Protein AF-A0A1M7RY24-F1 (afdb_monomer_lite)

Structure (mmCIF, N/CA/C/O backbone):
data_AF-A0A1M7RY24-F1
#
_entry.id   AF-A0A1M7RY24-F1
#
loop_
_atom_site.group_PDB
_atom_site.id
_atom_site.type_symbol
_atom_site.label_atom_id
_atom_site.label_alt_id
_atom_site.label_comp_id
_atom_site.label_asym_id
_atom_site.label_entity_id
_atom_site.label_seq_id
_atom_site.pdbx_PDB_ins_code
_atom_site.Cartn_x
_atom_site.Cartn_y
_atom_site.Cartn_z
_atom_site.occupancy
_atom_site.B_iso_or_equiv
_atom_site.auth_seq_id
_atom_site.auth_comp_id
_atom_site.auth_asym_id
_atom_site.auth_atom_id
_atom_site.pdbx_PDB_model_num
ATOM 1 N N . MET A 1 1 ? -4.082 20.732 -14.686 1.00 42.56 1 MET A N 1
ATOM 2 C CA . MET A 1 1 ? -5.134 20.048 -13.899 1.00 42.56 1 ME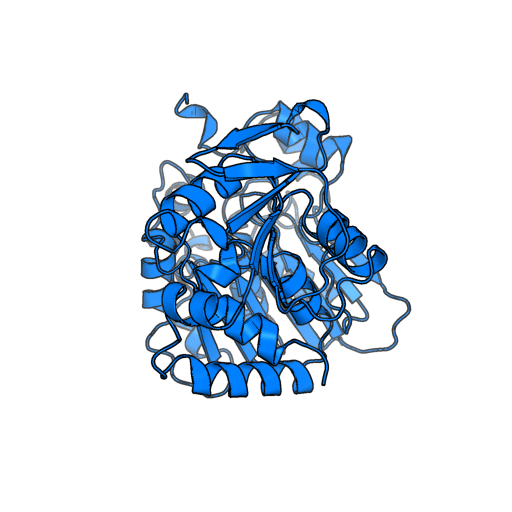T A CA 1
ATOM 3 C C . MET A 1 1 ? -5.802 21.102 -13.034 1.00 42.56 1 MET A C 1
ATOM 5 O O . MET A 1 1 ? -5.071 21.891 -12.452 1.00 42.56 1 MET A O 1
ATOM 9 N N . SER A 1 2 ? -7.135 21.185 -13.005 1.00 36.31 2 SER A N 1
ATOM 10 C CA . SER A 1 2 ? -7.835 22.114 -12.106 1.00 36.31 2 SER A CA 1
ATOM 11 C C . SER A 1 2 ? -7.570 21.733 -10.645 1.00 36.31 2 SER A C 1
ATOM 13 O O . SER A 1 2 ? -7.510 20.542 -10.320 1.00 36.31 2 SER A O 1
ATOM 15 N N . ASP A 1 3 ? -7.433 22.727 -9.763 1.00 52.56 3 ASP A N 1
ATOM 16 C CA . ASP A 1 3 ? -7.149 22.527 -8.330 1.00 52.56 3 ASP A CA 1
ATOM 17 C C . ASP A 1 3 ? -8.180 21.630 -7.618 1.00 52.56 3 ASP A C 1
ATOM 19 O O . ASP A 1 3 ? -7.847 20.948 -6.651 1.00 52.56 3 ASP A O 1
ATOM 23 N N . SER A 1 4 ? -9.404 21.532 -8.149 1.00 53.00 4 SER A N 1
ATOM 24 C CA . SER A 1 4 ? -10.470 20.665 -7.631 1.00 53.00 4 SER A CA 1
ATOM 25 C C . SER A 1 4 ? -10.152 19.164 -7.663 1.00 53.00 4 SER A C 1
ATOM 27 O O . SER A 1 4 ? -10.717 18.414 -6.878 1.00 53.00 4 SER A O 1
ATOM 29 N N . SER A 1 5 ? -9.236 18.709 -8.525 1.00 60.00 5 SER A N 1
ATOM 30 C CA . SER A 1 5 ? -8.881 17.282 -8.651 1.00 60.00 5 SER A CA 1
ATOM 31 C C . SER A 1 5 ? -7.988 16.745 -7.523 1.00 60.00 5 SER A C 1
ATOM 33 O O . SER A 1 5 ? -7.783 15.533 -7.438 1.00 60.00 5 SER A O 1
ATOM 35 N N . LYS A 1 6 ? -7.455 17.632 -6.668 1.00 69.06 6 LYS A N 1
ATOM 36 C CA . LYS A 1 6 ? -6.569 17.278 -5.548 1.00 69.06 6 LYS A CA 1
ATOM 37 C C . LYS A 1 6 ? -7.305 17.054 -4.228 1.00 69.06 6 LYS A C 1
ATOM 39 O O . LYS A 1 6 ? -6.794 16.329 -3.382 1.00 69.06 6 LYS A O 1
ATOM 44 N N . ILE A 1 7 ? -8.482 17.652 -4.048 1.00 83.12 7 ILE A N 1
ATOM 45 C CA . ILE A 1 7 ? -9.239 17.595 -2.788 1.00 83.12 7 ILE A CA 1
ATOM 46 C C . ILE A 1 7 ? -10.170 16.387 -2.823 1.00 83.12 7 ILE A C 1
ATOM 48 O O . ILE A 1 7 ? -10.766 16.096 -3.858 1.00 83.12 7 ILE A O 1
ATOM 52 N N . SER A 1 8 ? -10.235 15.628 -1.733 1.00 87.88 8 SER A N 1
ATOM 53 C CA . SER A 1 8 ? -11.099 14.448 -1.642 1.00 87.88 8 SER A CA 1
ATOM 54 C C . SER A 1 8 ? -12.586 14.818 -1.674 1.00 87.88 8 SER A C 1
ATOM 56 O O . SER A 1 8 ? -12.974 15.956 -1.413 1.00 87.88 8 SER A O 1
ATOM 58 N N . ILE A 1 9 ? -13.433 13.833 -1.971 1.00 92.62 9 ILE A N 1
ATOM 59 C CA . ILE A 1 9 ? -14.891 13.995 -1.923 1.00 92.62 9 ILE A CA 1
ATOM 60 C C . ILE A 1 9 ? -15.311 13.693 -0.488 1.00 92.62 9 ILE A C 1
ATOM 62 O O . ILE A 1 9 ? -15.052 12.601 0.004 1.00 92.62 9 ILE A O 1
ATOM 66 N N . LEU A 1 10 ? -15.906 14.679 0.183 1.00 93.31 10 LEU A N 1
ATOM 67 C CA . LEU A 1 10 ? -16.176 14.642 1.630 1.00 93.31 10 LEU A CA 1
ATOM 68 C C . LEU A 1 10 ? -17.664 14.801 1.978 1.00 93.31 10 LEU A C 1
ATOM 70 O O . LEU A 1 10 ? -18.011 14.888 3.152 1.00 93.31 10 LEU A O 1
ATOM 74 N N . SER A 1 11 ? -18.527 14.955 0.972 1.00 93.38 11 SER A N 1
ATOM 75 C CA . SER A 1 11 ? -19.976 15.143 1.124 1.00 93.38 11 SER A CA 1
ATOM 76 C C . SER A 1 11 ? -20.689 14.914 -0.210 1.00 93.38 11 SER A C 1
ATOM 78 O O . SER A 1 11 ? -20.041 14.824 -1.256 1.00 93.38 11 SER A O 1
ATOM 80 N N . GLY A 1 12 ? -22.021 14.839 -0.174 1.00 95.62 12 GLY A N 1
ATOM 81 C CA . GLY A 1 12 ? -22.866 14.654 -1.349 1.00 95.62 12 GLY A CA 1
ATOM 82 C C . GLY A 1 12 ? -23.511 13.272 -1.393 1.00 95.62 12 GLY A C 1
ATOM 83 O O . GLY A 1 12 ? -23.074 12.335 -0.732 1.00 95.62 12 GLY A O 1
ATOM 84 N N . LYS A 1 13 ? -24.552 13.131 -2.219 1.00 96.69 13 LYS A N 1
ATOM 85 C CA . LYS A 1 13 ? -25.442 11.958 -2.219 1.00 96.69 13 LYS A CA 1
ATOM 86 C C . LYS A 1 13 ? -24.713 10.616 -2.352 1.00 96.69 13 LYS A C 1
ATOM 88 O O . LYS A 1 13 ? -25.064 9.660 -1.667 1.00 96.69 13 LYS A O 1
ATOM 93 N N . ASN A 1 14 ? -23.736 10.512 -3.254 1.00 96.81 14 ASN A N 1
ATOM 94 C CA . ASN A 1 14 ? -22.996 9.260 -3.435 1.00 96.81 14 ASN A CA 1
ATOM 95 C C . ASN A 1 14 ? -21.991 9.025 -2.308 1.00 96.81 14 ASN A C 1
ATOM 97 O O . ASN A 1 14 ? -21.836 7.880 -1.888 1.00 96.81 14 ASN A O 1
ATOM 101 N N . PHE A 1 15 ? -21.363 10.088 -1.795 1.00 97.25 15 PHE A N 1
ATOM 102 C CA . PHE A 1 15 ? -20.510 10.004 -0.615 1.00 97.25 15 PHE A CA 1
ATOM 103 C C . PHE A 1 15 ? -21.298 9.477 0.581 1.00 97.25 15 PHE A C 1
ATOM 105 O O . PHE A 1 15 ? -20.950 8.428 1.100 1.00 97.25 15 PHE A O 1
ATOM 112 N N . GLU A 1 16 ? -22.402 10.128 0.945 1.00 97.25 16 GLU A N 1
ATOM 113 C CA . GLU A 1 16 ? -23.273 9.737 2.062 1.00 97.25 16 GLU A CA 1
ATOM 114 C C . GLU A 1 16 ? -23.777 8.297 1.901 1.00 97.25 16 GLU A C 1
ATOM 116 O O . GLU A 1 16 ? -23.721 7.504 2.834 1.00 97.25 16 GLU A O 1
ATOM 121 N N . LYS A 1 17 ? -24.175 7.908 0.681 1.00 97.00 17 LYS A N 1
ATOM 122 C CA . LYS A 1 17 ? -24.594 6.532 0.375 1.00 97.00 17 LYS A CA 1
ATOM 123 C C . LYS A 1 17 ? -23.493 5.498 0.635 1.00 97.00 17 LYS A C 1
ATOM 125 O O . LYS A 1 17 ? -23.795 4.394 1.079 1.00 97.00 17 LYS A O 1
ATOM 130 N N . VAL A 1 18 ? -22.245 5.795 0.276 1.00 97.62 18 VAL A N 1
ATOM 131 C CA . VAL A 1 18 ? -21.113 4.881 0.501 1.00 97.62 18 VAL A CA 1
ATOM 132 C C . VAL A 1 18 ? -20.677 4.926 1.962 1.00 97.62 18 VAL A C 1
ATOM 134 O O . VAL A 1 18 ? -20.409 3.879 2.543 1.00 97.62 18 VAL A O 1
ATOM 137 N N . TYR A 1 19 ? -20.643 6.112 2.561 1.00 97.75 19 TYR A N 1
ATOM 138 C CA . TYR A 1 19 ? -20.228 6.331 3.939 1.00 97.75 19 TYR A CA 1
ATOM 139 C C . TYR A 1 19 ? -21.174 5.665 4.942 1.00 97.75 19 TYR A C 1
ATOM 141 O O . TYR A 1 19 ? -20.705 5.135 5.935 1.00 97.75 19 TYR A O 1
ATOM 149 N N . ALA A 1 20 ? -22.467 5.559 4.629 1.00 96.94 20 ALA A N 1
ATOM 150 C CA . ALA A 1 20 ? -23.444 4.827 5.437 1.00 96.94 20 ALA A CA 1
ATOM 151 C C . ALA A 1 20 ? -23.281 3.289 5.410 1.00 96.94 20 ALA A C 1
ATOM 153 O O . ALA A 1 20 ? -23.980 2.581 6.132 1.00 96.94 20 ALA A O 1
ATOM 154 N N . LYS A 1 21 ? -22.406 2.731 4.558 1.00 97.31 21 LYS A N 1
ATOM 155 C CA . LYS A 1 21 ? -22.089 1.291 4.563 1.00 97.31 21 LYS A CA 1
ATOM 156 C C . LYS A 1 21 ? -21.099 0.959 5.685 1.00 97.31 21 LYS A C 1
ATOM 158 O O . LYS A 1 21 ? -20.401 1.825 6.187 1.00 97.31 21 LYS A O 1
ATOM 163 N N . ASN A 1 22 ? -20.914 -0.331 5.967 1.00 97.69 22 ASN A N 1
ATOM 164 C CA . ASN A 1 22 ? -19.906 -0.796 6.928 1.00 97.69 22 ASN A CA 1
ATOM 165 C C . ASN A 1 22 ? -18.480 -0.320 6.597 1.00 97.69 22 ASN A C 1
ATOM 167 O O . ASN A 1 22 ? -17.734 0.026 7.504 1.00 97.69 22 ASN A O 1
ATOM 171 N N . ASN A 1 23 ? -18.102 -0.290 5.311 1.00 98.44 23 ASN A N 1
ATOM 172 C CA . ASN A 1 23 ? -16.766 0.109 4.830 1.00 98.44 23 ASN A CA 1
ATOM 173 C C . ASN A 1 23 ? -15.597 -0.711 5.406 1.00 98.44 23 ASN A C 1
ATOM 175 O O . ASN A 1 23 ? -14.440 -0.288 5.409 1.00 98.44 23 ASN A O 1
ATOM 179 N N . TYR A 1 24 ? -15.899 -1.948 5.784 1.00 98.56 24 TYR A N 1
ATOM 180 C CA . TYR A 1 24 ? -14.937 -3.027 5.936 1.00 98.56 24 TYR A CA 1
ATOM 181 C C . TYR A 1 24 ? -15.511 -4.318 5.334 1.00 98.56 24 TYR A C 1
ATOM 183 O O . TYR A 1 24 ? -16.716 -4.399 5.089 1.00 98.56 24 TYR A O 1
ATOM 191 N N . LEU A 1 25 ? -14.654 -5.290 5.044 1.00 98.38 25 LEU A N 1
ATOM 192 C CA . LEU A 1 25 ? -15.003 -6.626 4.557 1.00 98.38 25 LEU A CA 1
ATOM 193 C C . LEU A 1 25 ? -14.181 -7.655 5.334 1.00 98.38 25 LEU A C 1
ATOM 195 O O . LEU A 1 25 ? -12.991 -7.435 5.549 1.00 98.38 25 LEU A O 1
ATOM 199 N N . ILE A 1 26 ? -14.810 -8.757 5.741 1.00 98.25 26 ILE A N 1
ATOM 200 C CA . ILE A 1 26 ? -14.155 -9.872 6.431 1.00 98.25 26 ILE A CA 1
ATOM 201 C C . ILE A 1 26 ? -14.235 -11.099 5.531 1.00 98.25 26 ILE A C 1
ATOM 203 O O . ILE A 1 26 ? -15.314 -11.437 5.055 1.00 98.25 26 ILE A O 1
ATOM 207 N N . GLU A 1 27 ? -13.098 -11.750 5.323 1.00 97.31 27 GLU A N 1
ATOM 208 C CA . GLU A 1 27 ? -12.963 -12.978 4.544 1.00 97.31 27 GLU A CA 1
ATOM 209 C C . GLU A 1 27 ? -12.134 -13.976 5.351 1.00 97.31 27 GLU A C 1
ATOM 211 O O . GLU A 1 27 ? -10.974 -13.704 5.677 1.00 97.31 27 GLU A O 1
ATOM 216 N N . ASP A 1 28 ? -12.711 -15.132 5.656 1.00 95.06 28 ASP A N 1
ATOM 217 C CA . ASP A 1 28 ? -11.969 -16.248 6.229 1.00 95.06 28 ASP A CA 1
ATOM 218 C C . ASP A 1 28 ? -11.360 -17.075 5.090 1.00 95.06 28 ASP A C 1
ATOM 220 O O . ASP A 1 28 ? -11.989 -17.334 4.063 1.00 95.06 28 ASP A O 1
ATOM 224 N N . SER A 1 29 ? -10.105 -17.470 5.250 1.00 89.44 29 SER A N 1
ATOM 225 C CA . SER A 1 29 ? -9.443 -18.388 4.330 1.00 89.44 29 SER A CA 1
ATOM 226 C C . SER A 1 29 ? -9.681 -19.836 4.765 1.00 89.44 29 SER A C 1
ATOM 228 O O . SER A 1 29 ? -9.949 -20.119 5.930 1.00 89.44 29 SER A O 1
ATOM 230 N N . GLU A 1 30 ? -9.483 -20.786 3.852 1.00 85.44 30 GLU A N 1
ATOM 231 C CA . GLU A 1 30 ? -9.497 -22.218 4.189 1.00 85.44 30 GLU A CA 1
ATOM 232 C C . GLU A 1 30 ? -8.312 -22.638 5.081 1.00 85.44 30 GLU A C 1
ATOM 234 O O . GLU A 1 30 ? -8.236 -23.782 5.535 1.00 85.44 30 GLU A O 1
ATOM 239 N N . LYS A 1 31 ? -7.357 -21.734 5.332 1.00 79.12 31 LYS A N 1
ATOM 240 C CA . LYS A 1 31 ? -6.192 -22.032 6.155 1.00 79.12 31 LYS A CA 1
ATOM 241 C C . LYS A 1 31 ? -6.553 -22.060 7.626 1.00 79.12 31 LYS A C 1
ATOM 243 O O . LYS A 1 31 ? -7.143 -21.133 8.172 1.00 79.12 31 LYS A O 1
ATOM 248 N N . GLN A 1 32 ? -6.068 -23.099 8.287 1.00 79.88 32 GLN A N 1
ATOM 249 C CA . GLN A 1 32 ? -6.052 -23.152 9.738 1.00 79.88 32 GLN A CA 1
ATOM 250 C C . GLN A 1 32 ? -4.916 -22.271 10.263 1.00 79.88 32 GLN A C 1
ATOM 252 O O . GLN A 1 32 ? -3.791 -22.333 9.769 1.00 79.88 32 GLN A O 1
ATOM 257 N N . GLY A 1 33 ? -5.225 -21.445 11.256 1.00 87.06 33 GLY A N 1
ATOM 258 C CA . GLY A 1 33 ? -4.270 -20.548 11.889 1.00 87.06 33 GLY A CA 1
ATOM 259 C C . GLY A 1 33 ? -4.975 -19.515 12.753 1.00 87.06 33 GLY A C 1
ATOM 260 O O . GLY A 1 33 ? -6.190 -19.336 12.674 1.00 87.06 33 GLY A O 1
ATOM 261 N N . ASP A 1 34 ? -4.196 -18.820 13.559 1.00 93.81 34 ASP A N 1
ATOM 262 C CA . ASP A 1 34 ? -4.621 -17.761 14.469 1.00 93.81 34 ASP A CA 1
ATOM 263 C C . ASP A 1 34 ? -4.213 -16.370 13.968 1.00 93.81 34 ASP A C 1
ATOM 265 O O . ASP A 1 34 ? -4.378 -15.390 14.683 1.00 93.81 34 ASP A O 1
ATOM 269 N N . ILE A 1 35 ? -3.725 -16.242 12.731 1.00 97.31 35 ILE A N 1
ATOM 270 C CA . ILE A 1 35 ? -3.304 -14.953 12.176 1.00 97.31 35 ILE A CA 1
ATOM 271 C C . ILE A 1 35 ? -4.478 -14.241 11.497 1.00 97.31 35 ILE A C 1
ATOM 273 O O . ILE A 1 35 ? -5.041 -14.730 10.516 1.00 97.31 35 ILE A O 1
ATOM 277 N N . CYS A 1 36 ? -4.784 -13.029 11.957 1.00 98.38 36 CYS A N 1
ATOM 278 C CA . CYS A 1 36 ? -5.689 -12.099 11.293 1.00 98.38 36 CYS A CA 1
ATOM 279 C C . CYS A 1 36 ? -4.900 -10.958 10.644 1.00 98.38 36 CYS A C 1
ATOM 281 O O . CYS A 1 36 ? -4.234 -10.175 11.326 1.00 98.38 36 CYS A O 1
ATOM 283 N N . ALA A 1 37 ? -5.015 -10.818 9.326 1.00 98.62 37 ALA A N 1
ATOM 284 C CA . ALA A 1 37 ? -4.435 -9.703 8.594 1.00 98.62 37 ALA A CA 1
ATOM 285 C C . ALA A 1 37 ? -5.457 -8.581 8.383 1.00 98.62 37 ALA A C 1
ATOM 287 O O . ALA A 1 37 ? -6.550 -8.820 7.872 1.00 98.62 37 ALA A O 1
ATOM 288 N N . ILE A 1 38 ? -5.089 -7.350 8.739 1.00 98.88 38 ILE A N 1
ATOM 289 C CA . ILE A 1 38 ? -5.907 -6.150 8.546 1.00 98.88 38 ILE A CA 1
ATOM 290 C C . ILE A 1 38 ? -5.255 -5.270 7.482 1.00 98.88 38 ILE A C 1
ATOM 292 O O . ILE A 1 38 ? -4.102 -4.865 7.626 1.00 98.88 38 ILE A O 1
ATOM 296 N N . TYR A 1 39 ? -6.000 -4.943 6.433 1.00 98.81 39 TYR A N 1
ATOM 297 C CA . TYR A 1 39 ? -5.526 -4.174 5.291 1.00 98.81 39 TYR A CA 1
ATOM 298 C C . TYR A 1 39 ? -6.224 -2.825 5.221 1.00 98.81 39 TYR A C 1
ATOM 300 O O . TYR A 1 39 ? -7.448 -2.768 5.120 1.00 98.81 39 TYR A O 1
ATOM 308 N N . PHE A 1 40 ? -5.453 -1.745 5.197 1.00 98.81 40 PHE A N 1
ATOM 309 C CA . PHE A 1 40 ? -5.976 -0.385 5.138 1.00 98.81 40 PHE A CA 1
ATOM 310 C C . PHE A 1 40 ? -5.712 0.232 3.768 1.00 98.81 40 PHE A C 1
ATOM 312 O O . PHE A 1 40 ? -4.569 0.297 3.302 1.00 98.81 40 PHE A O 1
ATOM 319 N N . SER A 1 41 ? -6.772 0.703 3.114 1.00 97.88 41 SER A N 1
ATOM 320 C CA . SER A 1 41 ? -6.664 1.378 1.823 1.00 97.88 41 SER A CA 1
ATOM 321 C C . SER A 1 41 ? -5.873 2.680 1.910 1.00 97.88 41 SER A C 1
ATOM 323 O O . SER A 1 41 ? -6.013 3.442 2.872 1.00 97.88 41 SER A O 1
ATOM 325 N N . SER A 1 42 ? -5.103 2.966 0.865 1.00 95.81 42 SER A N 1
ATOM 326 C CA . SER A 1 42 ? -4.424 4.241 0.677 1.00 95.81 42 SER A CA 1
ATOM 327 C C . SER A 1 42 ? -5.388 5.379 0.315 1.00 95.81 42 SER A C 1
ATOM 329 O O . SER A 1 42 ? -6.570 5.180 0.022 1.00 95.81 42 SER A O 1
ATOM 331 N N . SER A 1 43 ? -4.848 6.598 0.228 1.00 9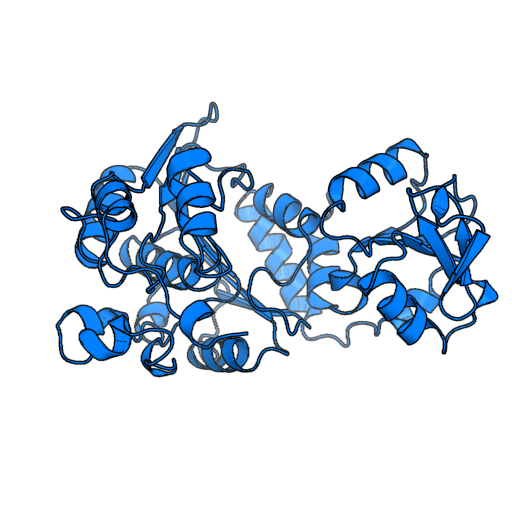1.31 43 SER A N 1
ATOM 332 C CA . SER A 1 43 ? -5.531 7.717 -0.430 1.00 91.31 43 SER A CA 1
ATOM 333 C C . SER A 1 43 ? -5.634 7.528 -1.958 1.00 91.31 43 SER A C 1
ATOM 335 O O . SER A 1 43 ? -6.253 8.331 -2.643 1.00 91.31 43 SER A O 1
ATOM 337 N N . GLY A 1 44 ? -5.061 6.469 -2.530 1.00 88.25 44 GLY A N 1
ATOM 338 C CA . GLY A 1 44 ? -5.184 6.085 -3.937 1.00 88.25 44 GLY A CA 1
ATOM 339 C C . GLY A 1 44 ? -6.382 5.183 -4.251 1.00 88.25 44 GLY A C 1
ATOM 340 O O . GLY A 1 44 ? -6.558 4.817 -5.415 1.00 88.25 44 GLY A O 1
ATOM 341 N N . ILE A 1 45 ? -7.220 4.833 -3.262 1.00 91.00 45 ILE A N 1
ATOM 342 C CA . ILE A 1 45 ? -8.352 3.909 -3.453 1.00 91.00 45 ILE A CA 1
ATOM 343 C C . ILE A 1 45 ? -9.272 4.321 -4.613 1.00 91.00 45 ILE A C 1
ATOM 345 O O . ILE A 1 45 ? -9.711 3.455 -5.373 1.00 91.00 45 ILE A O 1
ATOM 349 N N . TYR A 1 46 ? -9.441 5.627 -4.832 1.00 91.06 46 TYR A N 1
ATOM 350 C CA . TYR A 1 46 ? -9.907 6.207 -6.090 1.00 91.06 46 TYR A CA 1
ATOM 351 C C . TYR A 1 46 ? -9.031 7.406 -6.470 1.00 91.06 46 TYR A C 1
ATOM 353 O O . TYR A 1 46 ? -8.663 8.218 -5.613 1.00 91.06 46 TYR A O 1
ATOM 361 N N . PHE A 1 47 ? -8.680 7.518 -7.749 1.00 88.00 47 PHE A N 1
ATOM 362 C CA . PHE A 1 47 ? -7.898 8.630 -8.287 1.00 88.00 47 PHE A CA 1
ATOM 363 C C . PHE A 1 47 ? -8.133 8.762 -9.804 1.00 88.00 47 PHE A C 1
ATOM 365 O O . PHE A 1 47 ? -8.208 7.733 -10.478 1.00 88.00 47 PHE A O 1
ATOM 372 N N . PRO A 1 48 ? -8.188 9.983 -10.375 1.00 88.81 48 PRO A N 1
ATOM 373 C CA . PRO A 1 48 ? -8.235 11.293 -9.703 1.00 88.81 48 PRO A CA 1
ATOM 374 C C . PRO A 1 48 ? -9.482 11.476 -8.819 1.00 88.81 48 PRO A C 1
ATOM 376 O O . PRO A 1 48 ? -10.373 10.629 -8.828 1.00 88.81 48 PRO A O 1
ATOM 379 N N . ASN A 1 49 ? -9.557 12.564 -8.040 1.00 90.19 49 ASN A N 1
ATOM 380 C CA . ASN A 1 49 ? -10.672 12.821 -7.113 1.00 90.19 49 ASN A CA 1
ATOM 381 C C . ASN A 1 49 ? -11.929 13.324 -7.841 1.00 90.19 49 ASN A C 1
ATOM 383 O O . ASN A 1 49 ? -12.404 14.431 -7.600 1.00 90.19 49 ASN A O 1
ATOM 387 N N . THR A 1 50 ? -12.443 12.531 -8.776 1.00 92.44 50 THR A N 1
ATOM 388 C CA . THR A 1 50 ? -13.667 12.833 -9.518 1.00 92.44 50 THR A CA 1
ATOM 389 C C . THR A 1 50 ? -14.814 11.952 -9.046 1.00 92.44 50 THR A C 1
ATOM 391 O O . THR A 1 50 ? -14.610 10.821 -8.602 1.00 92.44 50 THR A O 1
ATOM 394 N N . GLU A 1 51 ? -16.036 12.461 -9.189 1.00 93.94 51 GLU A N 1
ATOM 395 C CA . GLU A 1 51 ? -17.263 11.723 -8.874 1.00 93.94 51 GLU A CA 1
ATOM 396 C C . GLU A 1 51 ? -17.347 10.399 -9.651 1.00 93.94 51 GLU A C 1
ATOM 398 O O . GLU A 1 51 ? -17.731 9.369 -9.109 1.00 93.94 51 GLU A O 1
ATOM 403 N N . GLU A 1 52 ? -16.911 10.401 -10.913 1.00 94.56 52 GLU A N 1
ATOM 404 C CA . GLU A 1 52 ? -16.842 9.203 -11.752 1.00 94.56 52 GLU A CA 1
ATOM 405 C C . GLU A 1 52 ? -15.936 8.126 -11.139 1.00 94.56 52 GLU A C 1
ATOM 407 O O . GLU A 1 52 ? -16.352 6.975 -11.010 1.00 94.56 52 GLU A O 1
ATOM 412 N N . GLN A 1 53 ? -14.720 8.487 -10.713 1.00 94.50 53 GLN A N 1
ATOM 413 C CA . GLN A 1 53 ? -13.795 7.532 -10.094 1.00 94.50 53 GLN A CA 1
ATOM 414 C C . GLN A 1 53 ? -14.286 7.063 -8.726 1.00 94.50 53 GLN A C 1
ATOM 416 O O . GLN A 1 53 ? -14.079 5.900 -8.373 1.00 94.50 53 GLN A O 1
ATOM 421 N N . PHE A 1 54 ? -14.971 7.930 -7.979 1.00 96.00 54 PHE A N 1
ATOM 422 C CA . PHE A 1 54 ? -15.621 7.574 -6.721 1.00 96.00 54 PHE A CA 1
ATOM 423 C C . PHE A 1 54 ? -16.723 6.528 -6.936 1.00 96.00 54 PHE A C 1
ATOM 425 O O . PHE A 1 54 ? -16.701 5.469 -6.306 1.00 96.00 54 PHE A O 1
ATOM 432 N N . ILE A 1 55 ? -17.649 6.782 -7.870 1.00 96.75 55 ILE A N 1
ATOM 433 C CA . ILE A 1 55 ? -18.727 5.851 -8.236 1.00 96.75 55 ILE A CA 1
ATOM 434 C C . ILE A 1 55 ? -18.135 4.533 -8.730 1.00 96.75 55 ILE A C 1
ATOM 436 O O . ILE A 1 55 ? -18.537 3.463 -8.269 1.00 96.75 55 ILE A O 1
ATOM 440 N N . ASN A 1 56 ? -17.160 4.599 -9.636 1.00 96.44 56 ASN A N 1
ATOM 441 C CA . ASN A 1 56 ? -16.542 3.405 -10.187 1.00 96.44 56 ASN A CA 1
ATOM 442 C C . ASN A 1 56 ? -15.869 2.575 -9.085 1.00 96.44 56 ASN A C 1
ATOM 444 O O . ASN A 1 56 ? -16.034 1.360 -9.035 1.00 96.44 56 ASN A O 1
ATOM 448 N N . SER A 1 57 ? -15.171 3.221 -8.150 1.00 95.50 57 SER A N 1
ATOM 449 C CA . SER A 1 57 ? -14.472 2.520 -7.073 1.00 95.50 57 SER A CA 1
ATOM 450 C C . SER A 1 57 ? -15.431 1.924 -6.042 1.00 95.50 57 SER A C 1
ATOM 452 O O . SER A 1 57 ? -15.306 0.747 -5.737 1.00 95.50 57 SER A O 1
ATOM 454 N N . PHE A 1 58 ? -16.402 2.677 -5.519 1.00 96.94 58 PHE A N 1
ATOM 455 C CA . PHE A 1 58 ? -17.189 2.239 -4.353 1.00 96.94 58 PHE A CA 1
ATOM 456 C C . PHE A 1 58 ? -18.606 1.743 -4.648 1.00 96.94 58 PHE A C 1
ATOM 458 O O . PHE A 1 58 ? -19.199 1.040 -3.826 1.00 96.94 58 PHE A O 1
ATOM 465 N N . ILE A 1 59 ? -19.195 2.149 -5.774 1.00 96.19 59 ILE A N 1
ATOM 466 C CA . ILE A 1 59 ? -20.572 1.781 -6.124 1.00 96.19 59 ILE A CA 1
ATOM 467 C C . ILE A 1 59 ? -20.576 0.647 -7.145 1.00 96.19 59 ILE A C 1
ATOM 469 O O . ILE A 1 59 ? -21.334 -0.299 -6.964 1.00 96.19 59 ILE A O 1
ATOM 473 N N . ILE A 1 60 ? -19.748 0.736 -8.189 1.00 96.25 60 ILE A N 1
ATOM 474 C CA . ILE A 1 60 ? -19.705 -0.275 -9.255 1.00 96.25 60 ILE A CA 1
ATOM 475 C C . ILE A 1 60 ? -18.853 -1.471 -8.831 1.00 96.25 60 ILE A C 1
ATOM 477 O O . ILE A 1 60 ? -19.334 -2.597 -8.860 1.00 96.25 60 ILE A O 1
ATOM 481 N N . ASN A 1 61 ? -17.604 -1.227 -8.424 1.00 95.94 61 ASN A N 1
ATOM 482 C CA . ASN A 1 61 ? -16.644 -2.303 -8.158 1.00 95.94 61 ASN A CA 1
ATOM 483 C C . ASN A 1 61 ? -16.526 -2.687 -6.675 1.00 95.94 61 ASN A C 1
ATOM 485 O O . ASN A 1 61 ? -15.787 -3.612 -6.364 1.00 95.94 61 ASN A O 1
ATOM 489 N N . ASP A 1 62 ? -17.189 -1.950 -5.773 1.00 96.31 62 ASP A N 1
ATOM 490 C CA . ASP A 1 62 ? -17.092 -2.102 -4.308 1.00 96.31 62 ASP A CA 1
ATOM 491 C C . ASP A 1 62 ? -15.653 -2.363 -3.814 1.00 96.31 62 ASP A C 1
ATOM 493 O O . ASP A 1 62 ? -15.374 -3.255 -3.021 1.00 96.31 62 ASP A O 1
ATOM 497 N N . LYS A 1 63 ? -14.710 -1.577 -4.335 1.00 96.25 63 LYS A N 1
ATOM 498 C CA . LYS A 1 63 ? -13.273 -1.833 -4.284 1.00 96.25 63 LYS A CA 1
ATOM 499 C C . LYS A 1 63 ? -12.728 -1.875 -2.853 1.00 96.25 63 LYS A C 1
ATOM 501 O O . LYS A 1 63 ? -12.959 -0.963 -2.054 1.00 96.25 63 LYS A O 1
ATOM 506 N N . TYR A 1 64 ? -11.879 -2.873 -2.610 1.00 96.81 64 TYR A N 1
ATOM 507 C CA . TYR A 1 64 ? -10.961 -2.969 -1.476 1.00 96.81 64 TYR A CA 1
ATOM 508 C C . TYR A 1 64 ? -9.531 -3.104 -2.015 1.00 96.81 64 TYR A C 1
ATOM 510 O O . TYR A 1 64 ? -9.220 -4.038 -2.745 1.00 96.81 64 TYR A O 1
ATOM 518 N N . GLU A 1 65 ? -8.659 -2.144 -1.693 1.00 93.81 65 GLU A N 1
ATOM 519 C CA . GLU A 1 65 ? -7.363 -1.954 -2.376 1.00 93.81 65 GLU A CA 1
ATOM 520 C C . GLU A 1 65 ? -6.431 -3.175 -2.331 1.00 93.81 65 GLU A C 1
ATOM 522 O O . GLU A 1 65 ? -5.722 -3.451 -3.296 1.00 93.81 65 GLU A O 1
ATOM 527 N N . TRP A 1 66 ? -6.466 -3.921 -1.230 1.00 95.75 66 TRP A N 1
ATOM 528 C CA . TRP A 1 66 ? -5.582 -5.058 -0.980 1.00 95.75 66 TRP A CA 1
ATOM 529 C C . TRP A 1 66 ? -6.215 -6.412 -1.299 1.00 95.75 66 TRP A C 1
ATOM 531 O O . TRP A 1 66 ? -5.600 -7.438 -1.027 1.00 95.75 66 TRP A O 1
ATOM 541 N N . PHE A 1 67 ? -7.428 -6.441 -1.859 1.00 94.12 67 PHE A N 1
ATOM 542 C CA . PHE A 1 67 ? -8.199 -7.679 -2.009 1.00 94.12 67 PHE A CA 1
ATOM 543 C C . PHE A 1 67 ? -7.441 -8.775 -2.774 1.00 94.12 67 PHE A C 1
ATOM 545 O O . PHE A 1 67 ? -7.485 -9.938 -2.373 1.00 94.12 67 PHE A O 1
ATOM 552 N N . ASP A 1 68 ? -6.680 -8.391 -3.802 1.00 90.75 68 ASP A N 1
ATOM 553 C CA . ASP A 1 68 ? -5.874 -9.304 -4.627 1.00 90.75 68 ASP A CA 1
ATOM 554 C C . ASP A 1 68 ? -4.443 -9.521 -4.095 1.00 90.75 68 ASP A C 1
ATOM 556 O O . ASP A 1 68 ? -3.688 -10.331 -4.632 1.00 90.75 68 ASP A O 1
ATOM 560 N N . ASN A 1 69 ? -4.044 -8.805 -3.039 1.00 92.00 69 ASN A N 1
ATOM 561 C CA . ASN A 1 69 ? -2.713 -8.869 -2.432 1.00 92.00 69 ASN A CA 1
ATOM 562 C C . ASN A 1 69 ? -2.839 -9.254 -0.957 1.00 92.00 69 ASN A C 1
ATOM 564 O O . ASN A 1 69 ? -2.709 -8.426 -0.056 1.00 92.00 69 ASN A O 1
ATOM 568 N N . ARG A 1 70 ? -3.109 -10.539 -0.720 1.00 94.19 70 ARG A N 1
ATOM 569 C CA . ARG A 1 70 ? -3.322 -11.102 0.616 1.00 94.19 70 ARG A CA 1
ATOM 570 C C . ARG A 1 70 ? -2.042 -11.713 1.170 1.00 94.19 70 ARG A C 1
ATOM 572 O O . ARG A 1 70 ? -1.246 -12.288 0.432 1.00 94.19 70 ARG A O 1
ATOM 579 N N . LEU A 1 71 ? -1.886 -11.632 2.487 1.00 95.38 71 LEU A N 1
ATOM 580 C CA . LEU A 1 71 ? -0.842 -12.343 3.215 1.00 95.38 71 LEU A CA 1
ATOM 581 C C . LEU A 1 71 ? -1.203 -13.817 3.211 1.00 95.38 71 LEU A C 1
ATOM 583 O O . LEU A 1 71 ? -2.251 -14.198 3.722 1.00 95.38 71 LEU A O 1
ATOM 587 N N . PHE A 1 72 ? -0.325 -14.644 2.659 1.00 92.75 72 PHE A N 1
ATOM 588 C CA . PHE A 1 72 ? -0.576 -16.069 2.511 1.00 92.75 72 PHE A CA 1
ATOM 589 C C . PHE A 1 72 ? -0.804 -16.756 3.859 1.00 92.75 72 PHE A C 1
ATOM 591 O O . PHE A 1 72 ? -1.527 -17.739 3.914 1.00 92.75 72 PHE A O 1
ATOM 598 N N . ILE A 1 73 ? -0.194 -16.279 4.940 1.00 93.81 73 ILE A N 1
ATOM 599 C CA . ILE A 1 73 ? -0.255 -16.923 6.259 1.00 93.81 73 ILE A CA 1
ATOM 600 C C . ILE A 1 73 ? -1.506 -16.613 7.083 1.00 93.81 73 ILE A C 1
ATOM 602 O O . ILE A 1 73 ? -1.723 -17.271 8.095 1.00 93.81 73 ILE A O 1
ATOM 606 N N . ALA A 1 74 ? -2.301 -15.615 6.700 1.00 96.81 74 ALA A N 1
ATOM 607 C CA . ALA A 1 74 ? -3.456 -15.222 7.495 1.00 96.81 74 ALA A CA 1
ATOM 608 C C . ALA A 1 74 ? -4.621 -16.196 7.290 1.00 96.81 74 ALA A C 1
ATOM 610 O O . ALA A 1 74 ? -4.929 -16.565 6.158 1.00 96.81 74 ALA A O 1
ATOM 611 N N . SER A 1 75 ? -5.261 -16.600 8.388 1.00 97.00 75 SER A N 1
ATOM 612 C CA . SER A 1 75 ? -6.495 -17.386 8.364 1.00 97.00 75 SER A CA 1
ATOM 613 C C . SER A 1 75 ? -7.725 -16.493 8.216 1.00 97.00 75 SER A C 1
ATOM 615 O O . SER A 1 75 ? -8.696 -16.909 7.594 1.00 97.00 75 SER A O 1
ATOM 617 N N . LYS A 1 76 ? -7.653 -15.250 8.710 1.00 98.19 76 LYS A N 1
ATOM 618 C CA . LYS A 1 76 ? -8.687 -14.217 8.577 1.00 98.19 76 LYS A CA 1
ATOM 619 C C . LYS A 1 76 ? -8.132 -12.959 7.915 1.00 98.19 76 LYS A C 1
ATOM 621 O O . LYS A 1 76 ? -7.045 -12.495 8.259 1.00 98.19 76 LYS A O 1
ATOM 626 N N . HIS A 1 77 ? -8.907 -12.360 7.019 1.00 98.56 77 HIS A N 1
ATOM 627 C CA . HIS A 1 77 ? -8.589 -11.092 6.370 1.00 98.56 77 HIS A CA 1
ATOM 628 C C . HIS A 1 77 ? -9.670 -10.054 6.663 1.00 98.56 77 HIS A C 1
ATOM 630 O O . HIS A 1 77 ? -10.851 -10.307 6.444 1.00 98.56 77 HIS A O 1
ATOM 636 N N . ILE A 1 78 ? -9.263 -8.869 7.113 1.00 98.81 78 ILE A N 1
ATOM 637 C CA . ILE A 1 78 ? -10.141 -7.714 7.307 1.00 98.81 78 ILE A CA 1
ATOM 638 C C . ILE A 1 78 ? -9.653 -6.595 6.392 1.00 98.81 78 ILE A C 1
ATOM 640 O O . ILE A 1 78 ? -8.568 -6.054 6.583 1.00 98.81 78 ILE A O 1
ATOM 644 N N . PHE A 1 79 ? -10.448 -6.225 5.398 1.00 98.81 79 PHE A N 1
ATOM 645 C CA . PHE A 1 79 ? -10.151 -5.109 4.506 1.00 98.81 79 PHE A CA 1
ATOM 646 C C . PHE A 1 79 ? -10.931 -3.885 4.961 1.00 98.81 79 PHE A C 1
ATOM 648 O O . PHE A 1 79 ? -12.151 -3.942 5.062 1.00 98.81 79 PHE A O 1
ATOM 655 N N . VAL A 1 80 ? -10.248 -2.776 5.211 1.00 98.81 80 VAL A N 1
ATOM 656 C CA . VAL A 1 80 ? -10.831 -1.532 5.720 1.00 98.81 80 VAL A CA 1
ATOM 657 C C . VAL A 1 80 ? -10.555 -0.418 4.716 1.00 98.81 80 VAL A C 1
ATOM 659 O O . VAL A 1 80 ? -9.440 -0.308 4.195 1.00 98.81 80 VAL A O 1
ATOM 662 N N . ARG A 1 81 ? -11.566 0.408 4.425 1.00 97.12 81 ARG A N 1
ATOM 663 C CA . ARG A 1 81 ? -11.429 1.517 3.475 1.00 97.12 81 ARG A CA 1
ATOM 664 C C . ARG A 1 81 ? -11.768 2.870 4.084 1.00 97.12 81 ARG A C 1
ATOM 666 O O . ARG A 1 81 ? -12.798 3.027 4.731 1.00 97.12 81 ARG A O 1
ATOM 673 N N . ASP A 1 82 ? -10.922 3.855 3.803 1.00 97.06 82 ASP A N 1
ATOM 674 C CA . ASP A 1 82 ? -11.177 5.267 4.094 1.00 97.06 82 ASP A CA 1
ATOM 675 C C . ASP A 1 82 ? -11.881 5.919 2.901 1.00 97.06 82 ASP A C 1
ATOM 677 O O . ASP A 1 82 ? -11.256 6.271 1.897 1.00 97.06 82 ASP A O 1
ATOM 681 N N . VAL A 1 83 ? -13.200 6.077 3.012 1.00 96.69 83 VAL A N 1
ATOM 682 C CA . VAL A 1 83 ? -14.036 6.693 1.970 1.00 96.69 83 VAL A CA 1
ATOM 683 C C . VAL A 1 83 ? -13.704 8.177 1.791 1.00 96.69 83 VAL A C 1
ATOM 685 O O . VAL A 1 83 ? -13.731 8.677 0.667 1.00 96.69 83 VAL A O 1
ATOM 688 N N . ALA A 1 84 ? -13.359 8.876 2.877 1.00 95.38 84 ALA A N 1
ATOM 689 C CA . ALA A 1 84 ? -13.036 10.300 2.855 1.00 95.38 84 ALA A CA 1
ATOM 690 C C . ALA A 1 84 ? -11.632 10.576 2.301 1.00 95.38 84 ALA A C 1
ATOM 692 O O . ALA A 1 84 ? -11.359 11.697 1.868 1.00 95.38 84 ALA A O 1
ATOM 693 N N . LYS A 1 85 ? -10.737 9.577 2.299 1.00 94.94 85 LYS A N 1
ATOM 694 C CA . LYS A 1 85 ? -9.304 9.736 1.999 1.00 94.94 85 LYS A CA 1
ATOM 695 C C . LYS A 1 85 ? -8.706 10.867 2.834 1.00 94.94 85 LYS A C 1
ATOM 697 O O . LYS A 1 85 ? -8.178 11.838 2.292 1.00 94.94 85 LYS A O 1
ATOM 702 N N . GLN A 1 86 ? -8.874 10.784 4.144 1.00 96.12 86 GLN A N 1
ATOM 703 C CA . GLN A 1 86 ? -8.417 11.769 5.119 1.00 96.12 86 GLN A CA 1
ATOM 704 C C . GLN A 1 86 ? -7.824 11.059 6.339 1.00 96.12 86 GLN A C 1
ATOM 706 O O . GLN A 1 86 ? -8.131 11.409 7.476 1.00 96.12 86 GLN A O 1
ATOM 711 N N . PHE A 1 87 ? -6.981 10.050 6.098 1.00 97.94 87 PHE A N 1
ATOM 712 C CA . PHE A 1 87 ? -6.251 9.320 7.139 1.00 97.94 87 PHE A CA 1
ATOM 713 C C . PHE A 1 87 ? -7.166 8.699 8.197 1.00 97.94 87 PHE A C 1
ATOM 715 O O . PHE A 1 87 ? -6.790 8.620 9.361 1.00 97.94 87 PHE A O 1
ATOM 722 N N . TYR A 1 88 ? -8.375 8.280 7.808 1.00 98.50 88 TYR A N 1
ATOM 723 C CA . TYR A 1 88 ? -9.360 7.693 8.723 1.00 98.50 88 TYR A CA 1
ATOM 724 C C . TYR A 1 88 ? -9.735 8.620 9.899 1.00 98.50 88 TYR A C 1
ATOM 726 O O . TYR A 1 88 ? -10.325 8.160 10.874 1.00 98.50 88 TYR A O 1
ATOM 734 N N . ILE A 1 89 ? -9.437 9.931 9.830 1.00 98.25 89 ILE A N 1
ATOM 735 C CA . ILE A 1 89 ? -9.644 10.887 10.938 1.00 98.25 89 ILE A CA 1
ATOM 736 C C . ILE A 1 89 ? -11.102 10.874 11.407 1.00 98.25 89 ILE A C 1
ATOM 738 O O . ILE A 1 89 ? -11.369 10.987 12.604 1.00 98.25 89 ILE A O 1
ATOM 742 N N . THR A 1 90 ? -12.040 10.724 10.470 1.00 97.12 90 THR A N 1
ATOM 743 C CA . THR A 1 90 ? -13.490 10.619 10.703 1.00 97.12 90 THR A CA 1
ATOM 744 C C . THR A 1 90 ? -13.998 9.190 10.795 1.00 97.12 90 THR A C 1
ATOM 746 O O . THR A 1 90 ? -15.201 9.001 10.829 1.00 97.12 90 THR A O 1
ATOM 749 N N . GLY A 1 91 ? -13.121 8.194 10.869 1.00 98.06 91 GLY A N 1
ATOM 750 C CA . GLY A 1 91 ? -13.513 6.795 10.822 1.00 98.06 91 GLY A CA 1
ATOM 751 C C . GLY A 1 91 ? -13.931 6.347 9.420 1.00 98.06 91 GLY A C 1
ATOM 752 O O . GLY A 1 91 ? -13.498 6.920 8.419 1.00 98.06 91 GLY A O 1
ATOM 753 N N . ILE A 1 92 ? -14.726 5.279 9.357 1.00 98.44 92 ILE A N 1
ATOM 754 C CA . ILE A 1 92 ? -15.077 4.592 8.103 1.00 98.44 92 ILE A CA 1
ATOM 755 C C . ILE A 1 92 ? -16.560 4.695 7.749 1.00 98.44 92 ILE A C 1
ATOM 757 O O . ILE A 1 92 ? -16.919 4.423 6.606 1.00 98.44 92 ILE A O 1
ATOM 761 N N . ASN A 1 93 ? -17.413 5.066 8.704 1.00 98.25 93 ASN A N 1
ATOM 762 C CA . ASN A 1 93 ? -18.846 5.275 8.510 1.00 98.25 93 ASN A CA 1
ATOM 763 C C . ASN A 1 93 ? -19.428 6.147 9.641 1.00 98.25 93 ASN A C 1
ATOM 765 O O . ASN A 1 93 ? -18.676 6.667 10.467 1.00 98.25 93 ASN A O 1
ATOM 769 N N . ASP A 1 94 ? -20.750 6.330 9.665 1.00 96.69 94 ASP A N 1
ATOM 770 C CA . ASP A 1 94 ? -21.436 7.179 10.653 1.00 96.69 94 ASP A CA 1
ATOM 771 C C . ASP A 1 94 ? -21.444 6.596 12.080 1.00 96.69 94 ASP A C 1
ATOM 773 O O . ASP A 1 94 ? -21.530 7.337 13.059 1.00 96.69 94 ASP A O 1
ATOM 777 N N . GLU A 1 95 ? -21.339 5.274 12.228 1.00 98.00 95 GLU A N 1
ATOM 778 C CA . GLU A 1 95 ? -21.319 4.605 13.535 1.00 98.00 95 GLU A CA 1
ATOM 779 C C . GLU A 1 95 ? -19.892 4.538 14.096 1.00 98.00 95 GLU A C 1
ATOM 781 O O . GLU A 1 95 ? -19.630 4.901 15.249 1.00 98.00 95 GLU A O 1
ATOM 786 N N . VAL A 1 96 ? -18.959 4.125 13.240 1.00 98.44 96 VAL A N 1
ATOM 787 C CA . VAL A 1 96 ? -17.513 4.013 13.444 1.00 98.44 96 VAL A CA 1
ATOM 788 C C . VAL A 1 96 ? -16.864 5.277 12.890 1.00 98.44 96 VAL A C 1
ATOM 790 O O . VAL A 1 96 ? -16.120 5.250 11.909 1.00 98.44 96 VAL A O 1
ATOM 793 N N . ASP A 1 97 ? -17.200 6.398 13.523 1.00 97.44 97 ASP A N 1
ATOM 794 C CA . ASP A 1 97 ? -16.931 7.758 13.051 1.00 97.44 97 ASP A CA 1
ATOM 795 C C . ASP A 1 97 ? -15.634 8.365 13.609 1.00 97.44 97 ASP A C 1
ATOM 797 O O . ASP A 1 97 ? -15.464 9.587 13.638 1.00 97.44 97 ASP A O 1
ATOM 801 N N . SER A 1 98 ? -14.706 7.548 14.103 1.00 98.44 98 SER A N 1
ATOM 802 C CA . SER A 1 98 ? -13.399 7.990 14.591 1.00 98.44 98 SER A CA 1
ATOM 803 C C . SER A 1 98 ? -12.369 6.869 14.537 1.00 98.44 98 SER A C 1
ATOM 805 O O . SER A 1 98 ? -12.718 5.691 14.466 1.00 98.44 98 SER A O 1
ATOM 807 N N . ILE A 1 99 ? -11.089 7.245 14.615 1.00 98.75 99 ILE A N 1
ATOM 808 C CA . ILE A 1 99 ? -9.988 6.289 14.774 1.00 98.75 99 ILE A CA 1
ATOM 809 C C . ILE A 1 99 ? -10.201 5.444 16.036 1.00 98.75 99 ILE A C 1
ATOM 811 O O . ILE A 1 99 ? -10.090 4.229 15.962 1.00 98.75 99 ILE A O 1
ATOM 815 N N . ASP A 1 100 ? -10.582 6.050 17.165 1.00 98.69 100 ASP A N 1
ATOM 816 C CA . ASP A 1 100 ? -10.835 5.321 18.417 1.00 98.69 100 ASP A CA 1
ATOM 817 C C . ASP A 1 100 ? -11.908 4.238 18.258 1.00 98.69 100 ASP A C 1
ATOM 819 O O . ASP A 1 100 ? -11.677 3.080 18.596 1.00 98.69 100 ASP A O 1
ATOM 823 N N . LYS A 1 101 ? -13.053 4.582 17.656 1.00 98.81 101 LYS A N 1
ATOM 824 C CA . LYS A 1 101 ? -14.119 3.604 17.409 1.00 98.81 101 LYS A CA 1
ATOM 825 C C . LYS A 1 101 ? -13.700 2.531 16.410 1.00 98.81 101 LYS A C 1
ATOM 827 O O . LYS A 1 101 ? -14.123 1.384 16.535 1.00 98.81 101 LYS A O 1
ATOM 832 N N . LEU A 1 102 ? -12.880 2.883 15.419 1.00 98.88 102 LEU A N 1
ATOM 833 C CA . LEU A 1 102 ? -12.328 1.909 14.482 1.00 98.88 102 LEU A CA 1
ATOM 834 C C . LEU A 1 102 ? -11.398 0.926 15.198 1.00 98.88 102 LEU A C 1
ATOM 836 O O . LEU A 1 102 ? -11.485 -0.273 14.955 1.00 98.88 102 LEU A O 1
ATOM 840 N N . ILE A 1 103 ? -10.549 1.405 16.107 1.00 98.81 103 ILE A N 1
ATOM 841 C CA . ILE A 1 103 ? -9.714 0.547 16.950 1.00 98.81 103 ILE A CA 1
ATOM 842 C C . ILE A 1 103 ? -10.573 -0.377 17.817 1.00 98.81 103 ILE A C 1
ATOM 844 O O . ILE A 1 103 ? -10.295 -1.574 17.862 1.00 98.81 103 ILE A O 1
ATOM 848 N N . ASP A 1 104 ? -11.624 0.139 18.457 1.00 98.81 104 ASP A N 1
ATOM 849 C CA . ASP A 1 104 ? -12.527 -0.671 19.282 1.00 98.81 104 ASP A CA 1
ATOM 850 C C . ASP A 1 104 ? -13.226 -1.766 18.468 1.00 98.81 104 ASP A C 1
ATOM 852 O O . ASP A 1 104 ? -13.270 -2.923 18.894 1.00 98.81 104 ASP A O 1
ATOM 856 N N . LEU A 1 105 ? -13.713 -1.429 17.269 1.00 98.81 105 LEU A N 1
ATOM 857 C CA . LEU A 1 105 ? -14.273 -2.401 16.333 1.00 98.81 105 LEU A CA 1
ATOM 858 C C . LEU A 1 105 ? -13.238 -3.475 15.980 1.00 98.81 105 LEU A C 1
ATOM 860 O O . LEU A 1 105 ? -13.513 -4.667 16.106 1.00 98.81 105 LEU A O 1
ATOM 864 N N . LEU A 1 106 ? -12.043 -3.070 15.543 1.00 98.88 106 LEU A N 1
ATOM 865 C CA . LEU A 1 106 ? -11.006 -4.009 15.122 1.00 98.88 106 LEU A CA 1
ATOM 866 C C . LEU A 1 106 ? -10.597 -4.930 16.270 1.00 98.88 106 LEU A C 1
ATOM 868 O O . LEU A 1 106 ? -10.516 -6.134 16.060 1.00 98.88 106 LEU A O 1
ATOM 872 N N . LYS A 1 107 ? -10.461 -4.403 17.492 1.00 98.75 107 LYS A N 1
ATOM 873 C CA . LYS A 1 107 ? -10.180 -5.192 18.698 1.00 98.75 107 LYS A CA 1
ATOM 874 C C . LYS A 1 107 ? -11.203 -6.308 18.920 1.00 98.75 107 LYS A C 1
ATOM 876 O O . LYS A 1 107 ? -10.828 -7.406 19.325 1.00 98.75 107 LYS A O 1
ATOM 881 N N . GLN A 1 108 ? -12.484 -6.038 18.667 1.00 98.50 108 GLN A N 1
ATOM 882 C CA . GLN A 1 108 ? -13.540 -7.049 18.758 1.00 98.50 108 GLN A CA 1
ATOM 883 C C . GLN A 1 108 ? -13.422 -8.083 17.631 1.00 98.50 108 GLN A C 1
ATOM 885 O O . GLN A 1 108 ? -13.455 -9.285 17.895 1.00 98.50 108 GLN A O 1
ATOM 890 N N . LEU A 1 109 ? -13.242 -7.630 16.387 1.00 98.44 109 LEU A N 1
ATOM 891 C CA . LEU A 1 109 ? -13.179 -8.496 15.202 1.00 98.44 109 LEU A CA 1
ATOM 892 C C . LEU A 1 109 ? -11.953 -9.424 15.182 1.00 98.44 109 LEU A C 1
ATOM 894 O O . LEU A 1 109 ? -12.003 -10.511 14.597 1.00 98.44 109 LEU A O 1
ATOM 898 N N . THR A 1 110 ? -10.866 -9.007 15.832 1.00 98.44 110 THR A N 1
ATOM 899 C CA . THR A 1 110 ? -9.599 -9.743 15.922 1.00 98.44 110 THR A CA 1
ATOM 900 C C . THR A 1 110 ? -9.431 -10.490 17.244 1.00 98.44 110 THR A C 1
ATOM 902 O O . THR A 1 110 ? -8.336 -10.963 17.542 1.00 98.44 110 THR A O 1
ATOM 905 N N . SER A 1 111 ? -10.476 -10.585 18.071 1.00 97.38 111 SER A N 1
ATOM 906 C CA . SER A 1 111 ? -10.396 -11.277 19.359 1.00 97.38 111 SER A CA 1
ATOM 907 C C . SER A 1 111 ? -9.957 -12.735 19.177 1.00 97.38 111 SER A C 1
ATOM 909 O O . SER A 1 111 ? -10.569 -13.482 18.413 1.00 97.38 111 SER A O 1
ATOM 911 N N . GLY A 1 112 ? -8.888 -13.127 19.875 1.00 96.38 112 GLY A N 1
ATOM 912 C CA . GLY A 1 112 ? -8.301 -14.467 19.790 1.00 96.38 112 GLY A CA 1
ATOM 913 C C . GLY A 1 112 ? -7.320 -14.688 18.632 1.00 96.38 112 GLY A C 1
ATOM 914 O O . GLY A 1 112 ? -6.871 -15.817 18.470 1.00 96.38 112 GLY A O 1
ATOM 915 N N . TYR A 1 113 ? -6.976 -13.651 17.860 1.00 98.12 113 TYR A N 1
ATOM 916 C CA . TYR A 1 113 ? -6.018 -13.736 16.753 1.00 98.12 113 TYR A CA 1
ATOM 917 C C . TYR A 1 113 ? -4.708 -12.993 17.056 1.00 98.12 113 TYR A C 1
ATOM 919 O O . TYR A 1 113 ? -4.704 -11.941 17.699 1.00 98.12 113 TYR A O 1
ATOM 927 N N . GLU A 1 114 ? -3.599 -13.487 16.508 1.00 97.88 114 GLU A N 1
ATOM 928 C CA . GLU A 1 114 ? -2.392 -12.701 16.270 1.00 97.88 114 GLU A CA 1
ATOM 929 C C . GLU A 1 114 ? -2.626 -11.744 15.092 1.00 97.88 114 GLU A C 1
ATOM 931 O O . GLU A 1 114 ? -3.068 -12.147 14.016 1.00 97.88 114 GLU A O 1
ATOM 936 N N . ILE A 1 115 ? -2.321 -10.460 15.269 1.00 98.69 115 ILE A N 1
ATOM 937 C CA . ILE A 1 115 ? -2.668 -9.430 14.280 1.00 98.69 115 ILE A CA 1
ATOM 938 C C . ILE A 1 115 ? -1.456 -9.082 13.417 1.00 98.69 115 ILE A C 1
ATOM 940 O O . ILE A 1 115 ? -0.363 -8.859 13.936 1.00 98.69 115 ILE A O 1
ATOM 944 N N . ILE A 1 116 ? -1.664 -8.956 12.106 1.00 98.69 116 ILE A N 1
ATOM 945 C CA . ILE A 1 116 ? -0.731 -8.285 11.194 1.00 98.69 116 ILE A CA 1
ATOM 946 C C . ILE A 1 116 ? -1.469 -7.139 10.509 1.00 98.69 116 ILE A C 1
ATOM 948 O O . ILE A 1 116 ? -2.534 -7.351 9.934 1.00 98.69 116 ILE A O 1
ATOM 952 N N . THR A 1 117 ? -0.917 -5.928 10.540 1.00 98.88 117 THR A N 1
ATOM 953 C CA . THR A 1 117 ? -1.498 -4.782 9.828 1.00 98.88 117 THR A CA 1
ATOM 954 C C . THR A 1 117 ? -0.693 -4.441 8.582 1.00 98.88 117 THR A C 1
ATOM 956 O O . THR A 1 117 ? 0.534 -4.527 8.565 1.00 98.88 117 THR A O 1
ATOM 959 N N . VAL A 1 118 ? -1.393 -4.062 7.516 1.00 98.81 118 VAL A N 1
ATOM 960 C CA . VAL A 1 118 ? -0.810 -3.762 6.207 1.00 98.81 118 VAL A CA 1
ATOM 961 C C . VAL A 1 118 ? -1.440 -2.494 5.651 1.00 98.81 118 VAL A C 1
ATOM 963 O O . VAL A 1 118 ? -2.661 -2.332 5.677 1.00 98.81 118 VAL A O 1
ATOM 966 N N . GLY A 1 119 ? -0.626 -1.598 5.101 1.00 98.38 119 GLY A N 1
ATOM 967 C CA . GLY A 1 119 ? -1.154 -0.436 4.400 1.00 98.38 119 GLY A CA 1
ATOM 968 C C . GLY A 1 119 ? -0.115 0.311 3.582 1.00 98.38 119 GLY A C 1
ATOM 969 O O . GLY A 1 119 ? 1.092 0.118 3.734 1.00 98.38 119 GLY A O 1
ATOM 970 N N . SER A 1 120 ? -0.604 1.198 2.716 1.00 97.56 120 SER A N 1
ATOM 971 C CA . SER A 1 120 ? 0.225 2.137 1.965 1.00 97.56 120 SER A CA 1
ATOM 972 C C . SER A 1 120 ? -0.304 3.562 2.097 1.00 97.56 120 SER A C 1
ATOM 974 O O . SER A 1 120 ? -1.518 3.750 2.216 1.00 97.56 120 SER A O 1
ATOM 976 N N . SER A 1 121 ? 0.570 4.574 2.083 1.00 97.12 121 SER A N 1
ATOM 977 C CA . SER A 1 121 ? 0.170 5.984 2.201 1.00 97.12 121 SER A CA 1
ATOM 978 C C . SER A 1 121 ? -0.658 6.219 3.479 1.00 97.12 121 SER A C 1
ATOM 980 O O . SER A 1 121 ? -0.300 5.750 4.562 1.00 97.12 121 SER A O 1
ATOM 982 N N . ALA A 1 122 ? -1.813 6.880 3.363 1.00 97.31 122 ALA A N 1
ATOM 983 C CA . ALA A 1 122 ? -2.790 7.043 4.440 1.00 97.31 122 ALA A CA 1
ATOM 984 C C . ALA A 1 122 ? -3.244 5.716 5.082 1.00 97.31 122 ALA A C 1
ATOM 986 O O . ALA A 1 122 ? -3.535 5.672 6.276 1.00 97.31 122 ALA A O 1
ATOM 987 N N . GLY A 1 123 ? -3.255 4.623 4.318 1.00 98.56 123 GLY A N 1
ATOM 988 C CA . GLY A 1 123 ? -3.511 3.287 4.842 1.00 98.56 123 GLY A CA 1
ATOM 989 C C . GLY A 1 123 ? -2.371 2.781 5.722 1.00 98.56 123 GLY A C 1
ATOM 990 O O . GLY A 1 123 ? -2.627 2.161 6.742 1.00 98.56 123 GLY A O 1
ATOM 991 N N . ALA A 1 124 ? -1.113 3.084 5.390 1.00 98.62 124 ALA A N 1
ATOM 992 C CA . ALA A 1 124 ? 0.033 2.692 6.215 1.00 98.62 124 ALA A CA 1
ATOM 993 C C . ALA A 1 124 ? 0.084 3.465 7.543 1.00 98.62 124 ALA A C 1
ATOM 995 O O . ALA A 1 124 ? 0.477 2.904 8.566 1.00 98.62 124 ALA A O 1
ATOM 996 N N . TYR A 1 125 ? -0.372 4.723 7.544 1.00 98.75 125 TYR A N 1
ATOM 997 C CA . TYR A 1 125 ? -0.622 5.468 8.780 1.00 98.75 125 TYR A CA 1
ATOM 998 C C . TYR A 1 125 ? -1.614 4.711 9.675 1.00 98.75 125 TYR A C 1
ATOM 1000 O O . TYR A 1 125 ? -1.282 4.369 10.809 1.00 98.75 125 TYR A O 1
ATOM 1008 N N . MET A 1 126 ? -2.788 4.348 9.147 1.00 98.81 126 MET A N 1
ATOM 1009 C CA . MET A 1 126 ? -3.796 3.631 9.935 1.00 98.81 126 MET A CA 1
ATOM 1010 C C . MET A 1 126 ? -3.345 2.213 10.317 1.00 98.81 126 MET A C 1
ATOM 1012 O O . MET A 1 126 ? -3.614 1.766 11.427 1.00 98.81 126 MET A O 1
ATOM 1016 N N . ALA A 1 127 ? -2.593 1.526 9.453 1.00 98.88 127 ALA A N 1
ATOM 1017 C CA . ALA A 1 127 ? -1.971 0.242 9.770 1.00 98.88 127 ALA A CA 1
ATOM 1018 C C . ALA A 1 127 ? -1.006 0.362 10.956 1.00 98.88 127 ALA A C 1
ATOM 1020 O O . ALA A 1 127 ? -0.990 -0.514 11.820 1.00 98.88 127 ALA A O 1
ATOM 1021 N N . THR A 1 128 ? -0.244 1.455 11.025 1.00 98.81 128 THR A N 1
ATOM 1022 C CA . THR A 1 128 ? 0.670 1.731 12.138 1.00 98.81 128 THR A CA 1
ATOM 1023 C C . THR A 1 128 ? -0.102 2.041 13.419 1.00 98.81 128 THR A C 1
ATOM 1025 O O . THR A 1 128 ? 0.182 1.433 14.449 1.00 98.81 128 THR A O 1
ATOM 1028 N N . VAL A 1 129 ? -1.130 2.898 13.349 1.00 98.81 129 VAL A N 1
ATOM 1029 C CA . VAL A 1 129 ? -2.016 3.212 14.486 1.00 98.81 129 VAL A CA 1
ATOM 1030 C C . VAL A 1 129 ? -2.691 1.953 15.032 1.00 98.81 129 VAL A C 1
ATOM 1032 O O . VAL A 1 129 ? -2.594 1.654 16.218 1.00 98.81 129 VAL A O 1
ATOM 1035 N N . ALA A 1 130 ? -3.336 1.167 14.171 1.00 98.81 130 ALA A N 1
ATOM 1036 C CA . ALA A 1 130 ? -3.983 -0.070 14.588 1.00 98.81 130 ALA A CA 1
ATOM 1037 C C . ALA A 1 130 ? -2.976 -1.086 15.123 1.00 98.81 130 ALA A C 1
ATOM 1039 O O . ALA A 1 130 ? -3.222 -1.713 16.149 1.00 98.81 130 ALA A O 1
ATOM 1040 N N . GLY A 1 131 ? -1.824 -1.217 14.468 1.00 98.69 131 GLY A N 1
ATOM 1041 C CA . GLY A 1 131 ? -0.793 -2.156 14.877 1.00 98.69 131 GLY A CA 1
ATOM 1042 C C . GLY A 1 131 ? -0.220 -1.852 16.257 1.00 98.69 131 GLY A C 1
ATOM 1043 O O . GLY A 1 131 ? -0.109 -2.758 17.081 1.00 98.69 131 GLY A O 1
ATOM 1044 N N . MET A 1 132 ? 0.086 -0.583 16.547 1.00 97.75 132 MET A N 1
ATOM 1045 C CA . MET A 1 132 ? 0.600 -0.196 17.862 1.00 97.75 132 MET A CA 1
ATOM 1046 C C . MET A 1 132 ? -0.464 -0.350 18.954 1.00 97.75 132 MET A C 1
ATOM 1048 O O . MET A 1 132 ? -0.164 -0.868 20.027 1.00 97.75 132 MET A O 1
ATOM 1052 N N . THR A 1 133 ? -1.717 0.035 18.685 1.00 98.31 133 THR A N 1
ATOM 1053 C CA . THR A 1 133 ? -2.777 0.029 19.704 1.00 98.31 133 THR A CA 1
ATOM 1054 C C . THR A 1 133 ? -3.334 -1.366 19.982 1.00 98.31 133 THR A C 1
ATOM 1056 O O . THR A 1 133 ? -3.710 -1.663 21.114 1.00 98.31 133 THR A O 1
ATOM 1059 N N . LEU A 1 134 ? -3.360 -2.246 18.978 1.00 98.38 134 LEU A N 1
ATOM 1060 C CA . LEU A 1 134 ? -3.810 -3.633 19.122 1.00 98.38 134 LEU A CA 1
ATOM 1061 C C . LEU A 1 134 ? -2.666 -4.601 19.462 1.00 98.38 134 LEU A C 1
ATOM 1063 O O . LEU A 1 134 ? -2.903 -5.803 19.551 1.00 98.38 134 LEU A O 1
ATOM 1067 N N . ASN A 1 135 ? -1.443 -4.090 19.660 1.00 97.31 135 ASN A N 1
ATOM 1068 C CA . ASN A 1 135 ? -0.229 -4.876 19.892 1.00 97.31 135 ASN A CA 1
ATOM 1069 C C . ASN A 1 135 ? -0.040 -5.978 18.833 1.00 97.31 135 ASN A C 1
ATOM 1071 O O . ASN A 1 135 ? 0.112 -7.160 19.148 1.00 97.31 135 ASN A O 1
ATOM 1075 N N . ALA A 1 136 ? -0.095 -5.576 17.563 1.00 98.44 136 ALA A N 1
ATOM 1076 C CA . ALA A 1 136 ? 0.089 -6.474 16.436 1.00 98.44 136 ALA A CA 1
ATOM 1077 C C . ALA A 1 136 ? 1.448 -7.187 16.491 1.00 98.44 136 ALA A C 1
ATOM 1079 O O . ALA A 1 136 ? 2.447 -6.661 16.979 1.00 98.44 136 ALA A O 1
ATOM 1080 N N . LYS A 1 137 ? 1.487 -8.399 15.940 1.00 97.75 137 LYS A N 1
ATOM 1081 C CA . LYS A 1 137 ? 2.717 -9.168 15.744 1.00 97.75 137 LYS A CA 1
ATOM 1082 C C . LYS A 1 137 ? 3.629 -8.489 14.729 1.00 97.75 137 LYS A C 1
ATOM 1084 O O . LYS A 1 137 ? 4.849 -8.475 14.906 1.00 97.75 137 LYS A O 1
ATOM 1089 N N . ALA A 1 138 ? 3.037 -7.937 13.669 1.00 98.44 138 ALA A N 1
ATOM 1090 C CA . ALA A 1 138 ? 3.759 -7.200 12.646 1.00 98.44 138 ALA A CA 1
ATOM 1091 C C . ALA A 1 138 ? 2.953 -6.032 12.058 1.00 98.44 138 ALA A C 1
ATOM 1093 O O . ALA A 1 138 ? 1.735 -6.116 11.900 1.00 98.44 138 ALA A O 1
ATOM 1094 N N . ILE A 1 139 ? 3.668 -4.973 11.679 1.00 98.69 139 ILE A N 1
ATOM 1095 C CA . ILE A 1 139 ? 3.168 -3.831 10.910 1.00 98.69 139 ILE A CA 1
ATOM 1096 C C . ILE A 1 139 ? 3.966 -3.775 9.610 1.00 98.69 139 ILE A C 1
ATOM 1098 O O . ILE A 1 139 ? 5.190 -3.640 9.644 1.00 98.69 139 ILE A O 1
ATOM 1102 N N . ILE A 1 140 ? 3.279 -3.865 8.473 1.00 98.62 140 ILE A N 1
ATOM 1103 C CA . ILE A 1 140 ? 3.864 -3.742 7.135 1.00 98.62 140 ILE A CA 1
ATOM 1104 C C . ILE A 1 140 ? 3.407 -2.413 6.529 1.00 98.62 140 ILE A C 1
ATOM 1106 O O . ILE A 1 140 ? 2.240 -2.221 6.182 1.00 98.62 140 ILE A O 1
ATOM 1110 N N . CYS A 1 141 ? 4.350 -1.486 6.421 1.00 98.31 141 CYS A N 1
ATOM 1111 C CA . CYS A 1 141 ? 4.132 -0.091 6.090 1.00 98.31 141 CYS A CA 1
ATOM 1112 C C . CYS A 1 141 ? 4.816 0.267 4.760 1.00 98.31 141 CYS A C 1
ATOM 1114 O O . CYS A 1 141 ? 6.021 0.075 4.591 1.00 98.31 141 CYS A O 1
ATOM 1116 N N . PHE A 1 142 ? 4.057 0.820 3.811 1.00 98.00 142 PHE A N 1
ATOM 1117 C CA . PHE A 1 142 ? 4.580 1.299 2.527 1.00 98.00 142 PHE A CA 1
ATOM 1118 C C . PHE A 1 142 ? 4.308 2.793 2.348 1.00 98.00 142 PHE A C 1
ATOM 1120 O O . PHE A 1 142 ? 3.151 3.184 2.190 1.00 98.00 142 PHE A O 1
ATOM 1127 N N . SER A 1 143 ? 5.344 3.633 2.311 1.00 97.00 143 SER A N 1
ATOM 1128 C CA . SER A 1 143 ? 5.182 5.098 2.207 1.00 97.00 143 SER A CA 1
ATOM 1129 C C . SER A 1 143 ? 4.216 5.669 3.258 1.00 97.00 143 SER A C 1
ATOM 1131 O O . SER A 1 143 ? 3.258 6.369 2.931 1.00 97.00 143 SER A O 1
ATOM 1133 N N . GLY A 1 144 ? 4.366 5.252 4.516 1.00 97.12 144 GLY A N 1
ATOM 1134 C CA . GLY A 1 144 ? 3.489 5.668 5.602 1.00 97.12 144 GLY A CA 1
ATOM 1135 C C . GLY A 1 144 ? 3.739 7.085 6.085 1.00 97.12 144 GLY A C 1
ATOM 1136 O O . GLY A 1 144 ? 4.812 7.655 5.912 1.00 97.12 144 GLY A O 1
ATOM 1137 N N . TYR A 1 145 ? 2.722 7.619 6.751 1.00 97.81 145 TYR A N 1
ATOM 1138 C CA . TYR A 1 145 ? 2.810 8.877 7.473 1.00 97.81 145 TYR A CA 1
ATOM 1139 C C . TYR A 1 145 ? 2.847 8.586 8.969 1.00 97.81 145 TYR A C 1
ATOM 1141 O O . TYR A 1 145 ? 2.130 7.711 9.452 1.00 97.81 145 TYR A O 1
ATOM 1149 N N . PHE A 1 146 ? 3.658 9.349 9.689 1.00 98.19 146 PHE A N 1
ATOM 1150 C CA . PHE A 1 146 ? 3.816 9.274 11.140 1.00 98.19 146 PHE A CA 1
ATOM 1151 C C . PHE A 1 146 ? 3.504 10.613 11.806 1.00 98.19 146 PHE A C 1
ATOM 1153 O O . PHE A 1 146 ? 3.083 10.637 12.956 1.00 98.19 146 PHE A O 1
ATOM 1160 N N . ASN A 1 147 ? 3.643 11.718 11.069 1.00 98.06 147 ASN A N 1
ATOM 1161 C CA . ASN A 1 147 ? 3.273 13.047 11.522 1.00 98.06 147 ASN A CA 1
ATOM 1162 C C . ASN A 1 147 ? 2.419 13.763 10.466 1.00 98.06 147 ASN A C 1
ATOM 1164 O O . ASN A 1 147 ? 2.920 14.357 9.506 1.00 98.06 147 ASN A O 1
ATOM 1168 N N . LEU A 1 148 ? 1.102 13.716 10.656 1.00 98.06 148 LEU A N 1
ATOM 1169 C CA . LEU A 1 148 ? 0.109 14.388 9.823 1.00 98.06 148 LEU A CA 1
ATOM 1170 C C . LEU A 1 148 ? 0.189 15.918 9.941 1.00 98.06 148 LEU A C 1
ATOM 1172 O O . LEU A 1 148 ? -0.278 16.623 9.048 1.00 98.06 148 LEU A O 1
ATOM 1176 N N . ARG A 1 149 ? 0.812 16.463 10.998 1.00 97.00 149 ARG A N 1
ATOM 1177 C CA . ARG A 1 149 ? 0.963 17.920 11.175 1.00 97.00 149 ARG A CA 1
ATOM 1178 C C . ARG A 1 149 ? 1.874 18.557 10.126 1.00 97.00 149 ARG A C 1
ATOM 1180 O O . ARG A 1 149 ? 1.804 19.765 9.928 1.00 97.00 149 ARG A O 1
ATOM 1187 N N . LEU A 1 150 ? 2.687 17.748 9.449 1.00 96.19 150 LEU A N 1
ATOM 1188 C CA . LEU A 1 150 ? 3.590 18.171 8.378 1.00 96.19 150 LEU A CA 1
ATOM 1189 C C . LEU A 1 150 ? 2.892 18.286 7.011 1.00 96.19 150 LEU A C 1
ATOM 1191 O O . LEU A 1 150 ? 3.528 18.652 6.024 1.00 96.19 150 LEU A O 1
ATOM 1195 N N . LEU A 1 151 ? 1.602 17.946 6.923 1.00 94.56 151 LEU A N 1
ATOM 1196 C CA . LEU A 1 151 ? 0.865 17.899 5.664 1.00 94.56 151 LEU A CA 1
ATOM 1197 C C . LEU A 1 151 ? 0.132 19.207 5.348 1.00 94.56 151 LEU A C 1
ATOM 1199 O O . LEU A 1 151 ? -0.361 19.907 6.233 1.00 94.56 151 LEU A O 1
ATOM 1203 N N . ASP A 1 152 ? -0.001 19.501 4.051 1.00 91.19 152 ASP A N 1
ATOM 1204 C CA . ASP A 1 152 ? -0.761 20.657 3.570 1.00 91.19 152 ASP A CA 1
ATOM 1205 C C . ASP A 1 152 ? -2.267 20.474 3.827 1.00 91.19 152 ASP A C 1
ATOM 1207 O O . ASP A 1 152 ? -2.945 19.659 3.192 1.00 91.19 152 ASP A O 1
ATOM 1211 N N . GLN A 1 153 ? -2.807 21.289 4.733 1.00 93.19 153 GLN A N 1
ATOM 1212 C CA . GLN A 1 153 ? -4.218 21.281 5.121 1.00 93.19 153 GLN A CA 1
ATOM 1213 C C . GLN A 1 153 ? -5.163 21.679 3.977 1.00 93.19 153 GLN A C 1
ATOM 1215 O O . GLN A 1 153 ? -6.358 21.409 4.059 1.00 93.19 153 GLN A O 1
ATOM 1220 N N . LYS A 1 154 ? -4.665 22.286 2.890 1.00 90.00 154 LYS A N 1
ATOM 1221 C CA . LYS A 1 154 ? -5.480 22.547 1.691 1.00 90.00 154 LYS A CA 1
ATOM 1222 C C . LYS A 1 154 ? -5.810 21.264 0.933 1.00 90.00 154 LYS A C 1
ATOM 1224 O O . LYS A 1 154 ? -6.881 21.166 0.342 1.00 90.00 154 LYS A O 1
ATOM 1229 N N . VAL A 1 155 ? -4.898 20.292 0.949 1.00 88.75 155 VAL A N 1
ATOM 1230 C CA . VAL A 1 155 ? -5.101 18.965 0.345 1.00 88.75 155 VAL A CA 1
ATOM 1231 C C . VAL A 1 155 ? -5.824 18.040 1.328 1.00 88.75 155 VAL A C 1
ATOM 1233 O O . VAL A 1 155 ? -6.689 17.260 0.930 1.00 88.75 155 VAL A O 1
ATOM 1236 N N . TRP A 1 156 ? -5.515 18.177 2.620 1.00 93.56 156 TRP A N 1
ATOM 1237 C CA . TRP A 1 156 ? -6.035 17.339 3.701 1.00 93.56 156 TRP A CA 1
ATOM 1238 C C . TRP A 1 156 ? -6.858 18.162 4.709 1.00 93.56 156 TRP A C 1
ATOM 1240 O O . TRP A 1 156 ? -6.424 18.385 5.845 1.00 93.56 156 TRP A O 1
ATOM 1250 N N . PRO A 1 157 ? -8.051 18.651 4.320 1.00 94.94 157 PRO A N 1
ATOM 1251 C CA . PRO A 1 157 ? -8.832 19.600 5.116 1.00 94.94 157 PRO A CA 1
ATOM 1252 C C . PRO A 1 157 ? -9.267 19.073 6.485 1.00 94.94 157 PRO A C 1
ATOM 1254 O O . PRO A 1 157 ? -9.510 19.875 7.388 1.00 94.94 157 PRO A O 1
ATOM 1257 N N . TYR A 1 158 ? -9.357 17.755 6.691 1.00 96.38 158 TYR A N 1
ATOM 1258 C CA . TYR A 1 158 ? -9.705 17.220 8.011 1.00 96.38 158 TYR A CA 1
ATOM 1259 C C . TYR A 1 158 ? -8.591 17.418 9.041 1.00 96.38 158 TYR A C 1
ATOM 1261 O O . TYR A 1 158 ? -8.897 17.574 10.220 1.00 96.38 158 TYR A O 1
ATOM 1269 N N . ILE A 1 159 ? -7.330 17.527 8.616 1.00 96.38 159 ILE A N 1
ATOM 1270 C CA . ILE A 1 159 ? -6.230 17.885 9.520 1.00 96.38 159 ILE A CA 1
ATOM 1271 C C . ILE A 1 159 ? -6.461 19.293 10.083 1.00 96.38 159 ILE A C 1
ATOM 1273 O O . ILE A 1 159 ? -6.395 19.492 11.293 1.00 96.38 159 ILE A O 1
ATOM 1277 N N . GLY A 1 160 ? -6.820 20.260 9.232 1.00 95.88 160 GLY A N 1
ATOM 1278 C CA . GLY A 1 160 ? -7.150 21.620 9.673 1.00 95.88 160 GLY A CA 1
ATOM 1279 C C . GLY A 1 160 ? -8.430 21.679 10.512 1.00 95.88 160 GLY A C 1
ATOM 1280 O O . GLY A 1 160 ? -8.439 22.262 11.594 1.00 95.88 160 GLY A O 1
ATOM 1281 N N . LYS A 1 161 ? -9.501 21.010 10.059 1.00 96.62 161 LYS A N 1
ATOM 1282 C CA . LYS A 1 161 ? -10.802 20.970 10.753 1.00 96.62 161 LYS A CA 1
ATOM 1283 C C . LYS A 1 161 ? -10.691 20.433 12.182 1.00 96.62 161 LYS A C 1
ATOM 1285 O O . LYS A 1 161 ? -11.373 20.931 13.072 1.00 96.62 161 LYS A O 1
ATOM 1290 N N . TYR A 1 162 ? -9.866 19.410 12.391 1.00 97.38 162 TYR A N 1
ATOM 1291 C CA . TYR A 1 162 ? -9.754 18.708 13.668 1.00 97.38 162 TYR A CA 1
ATOM 1292 C C . TYR A 1 162 ? -8.482 19.057 14.451 1.00 97.38 162 TYR A C 1
ATOM 1294 O O . TYR A 1 162 ? -8.204 18.409 15.460 1.00 97.38 162 TYR A O 1
ATOM 1302 N N . TRP A 1 163 ? -7.754 20.107 14.048 1.00 96.19 163 TRP A N 1
ATOM 1303 C C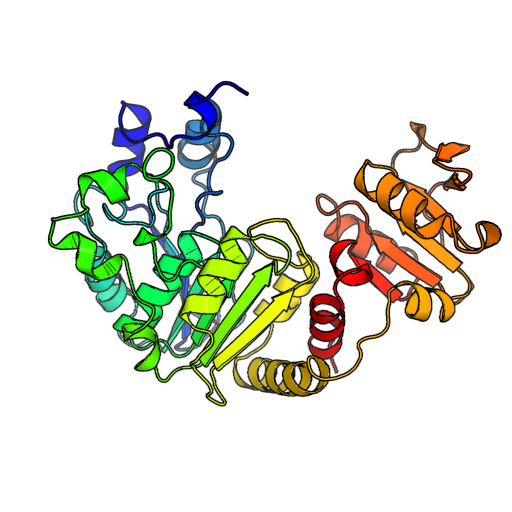A . TRP A 1 163 ? -6.453 20.499 14.606 1.00 96.19 163 TRP A CA 1
ATOM 1304 C C . TRP A 1 163 ? -6.429 20.671 16.127 1.00 96.19 163 TRP A C 1
ATOM 1306 O O . TRP A 1 163 ? -5.434 20.331 16.766 1.00 96.19 163 TRP A O 1
ATOM 1316 N N . THR A 1 164 ? -7.510 21.191 16.710 1.00 94.81 164 THR A N 1
ATOM 1317 C CA . THR A 1 164 ? -7.656 21.461 18.153 1.00 94.81 164 THR A CA 1
ATOM 1318 C C . THR A 1 164 ? -8.647 20.530 18.852 1.00 94.81 164 THR A C 1
ATOM 1320 O O . THR A 1 164 ? -8.941 20.728 20.025 1.00 94.81 164 THR A O 1
ATOM 1323 N N . SER A 1 165 ? -9.185 19.536 18.142 1.00 96.31 165 SER A N 1
ATOM 1324 C CA . SER A 1 165 ? -10.109 18.554 18.719 1.00 96.31 165 SER A CA 1
ATOM 1325 C C . SER A 1 165 ? -9.360 17.365 19.315 1.00 96.31 165 SER A C 1
ATOM 1327 O O . SER A 1 165 ? -8.223 17.110 18.927 1.00 96.31 165 SER A O 1
ATOM 1329 N N . ASP A 1 166 ? -10.039 16.555 20.127 1.00 95.44 166 ASP A N 1
ATOM 1330 C CA . ASP A 1 166 ? -9.477 15.323 20.706 1.00 95.44 166 ASP A CA 1
ATOM 1331 C C . ASP A 1 166 ? -8.983 14.310 19.657 1.00 95.44 166 ASP A C 1
ATOM 1333 O O . ASP A 1 166 ? -8.166 13.442 19.956 1.00 95.44 166 ASP A O 1
ATOM 1337 N N . ARG A 1 167 ? -9.428 14.428 18.397 1.00 96.00 167 ARG A N 1
ATOM 1338 C CA . ARG A 1 167 ? -8.949 13.589 17.285 1.00 96.00 167 ARG A CA 1
ATOM 1339 C C . ARG A 1 167 ? -7.485 13.859 16.934 1.00 96.00 167 ARG A C 1
ATOM 1341 O O . ARG A 1 167 ? -6.835 12.994 16.352 1.00 96.00 167 ARG A O 1
ATOM 1348 N N . ASN A 1 168 ? -6.953 15.031 17.293 1.00 96.12 168 ASN A N 1
ATOM 1349 C CA . ASN A 1 168 ? -5.575 15.415 16.989 1.00 96.12 168 ASN A CA 1
ATOM 1350 C C . ASN A 1 168 ? -4.524 14.590 17.752 1.00 96.12 168 ASN A C 1
ATOM 1352 O O . ASN A 1 168 ? -3.349 14.648 17.391 1.00 96.12 168 ASN A O 1
ATOM 1356 N N . LYS A 1 169 ? -4.933 13.808 18.765 1.00 97.06 169 LYS A N 1
ATOM 1357 C CA . LYS A 1 169 ? -4.053 12.896 19.509 1.00 97.06 169 LYS A CA 1
ATOM 1358 C C . LYS A 1 169 ? -3.409 11.840 18.611 1.00 97.06 169 LYS A C 1
ATOM 1360 O O . LYS A 1 169 ? -2.360 11.313 18.942 1.00 97.06 169 LYS A O 1
ATOM 1365 N N . TRP A 1 170 ? -4.026 11.564 17.461 1.00 98.00 170 TRP A N 1
ATOM 1366 C CA . TRP A 1 170 ? -3.510 10.642 16.455 1.00 98.00 170 TRP A CA 1
ATOM 1367 C C . TRP A 1 170 ? -2.676 11.334 15.368 1.00 98.00 170 TRP A C 1
ATOM 1369 O O . TRP A 1 170 ? -2.164 10.661 14.481 1.00 98.00 170 TRP A O 1
ATOM 1379 N N . PHE A 1 171 ? -2.551 12.666 15.365 1.00 98.25 171 PHE A N 1
ATOM 1380 C CA . PHE A 1 171 ? -1.884 13.372 14.262 1.00 98.25 171 PHE A CA 1
ATOM 1381 C C . PHE A 1 171 ? -0.373 13.182 14.257 1.00 98.25 171 PHE A C 1
ATOM 1383 O O . PHE A 1 171 ? 0.227 13.292 13.195 1.00 98.25 171 PHE A O 1
ATOM 1390 N N . ASP A 1 172 ? 0.231 12.911 15.406 1.00 97.81 172 ASP A N 1
ATOM 1391 C CA . ASP A 1 172 ? 1.641 12.568 15.507 1.00 97.81 172 ASP A CA 1
ATOM 1392 C C . ASP A 1 172 ? 1.763 11.277 16.309 1.00 97.81 172 ASP A C 1
ATOM 1394 O O . ASP A 1 172 ? 1.373 11.226 17.472 1.00 97.81 172 ASP A O 1
ATOM 1398 N N . ILE A 1 173 ? 2.232 10.223 15.651 1.00 97.50 173 ILE A N 1
ATOM 1399 C CA . ILE A 1 173 ? 2.371 8.880 16.223 1.00 97.50 173 ILE A CA 1
ATOM 1400 C C . ILE A 1 173 ? 3.838 8.458 16.326 1.00 97.50 173 ILE A C 1
ATOM 1402 O O . ILE A 1 173 ? 4.123 7.321 16.698 1.00 97.50 173 ILE A O 1
ATOM 1406 N N . SER A 1 174 ? 4.769 9.354 15.982 1.00 94.88 174 SER A N 1
ATOM 1407 C CA . SER A 1 174 ? 6.204 9.065 15.942 1.00 94.88 174 SER A CA 1
ATOM 1408 C C . SER A 1 174 ? 6.750 8.639 17.310 1.00 94.88 174 SER A C 1
ATOM 1410 O O . SER A 1 174 ? 7.482 7.653 17.404 1.00 94.88 174 SER A O 1
ATOM 1412 N N . GLU A 1 175 ? 6.330 9.316 18.382 1.00 91.81 175 GLU A N 1
ATOM 1413 C CA . GLU A 1 175 ? 6.702 8.974 19.759 1.00 91.81 175 GLU A CA 1
ATOM 1414 C C . GLU A 1 175 ? 6.047 7.668 20.221 1.00 91.81 175 GLU A C 1
ATOM 1416 O O . GLU A 1 175 ? 6.734 6.768 20.697 1.00 91.81 175 GLU A O 1
ATOM 1421 N N . SER A 1 176 ? 4.735 7.507 20.017 1.00 94.00 176 SER A N 1
ATOM 1422 C CA . SER A 1 176 ? 4.010 6.298 20.441 1.00 94.00 176 SER A CA 1
ATOM 1423 C C . SER A 1 176 ? 4.502 5.028 19.740 1.00 94.00 176 SER A C 1
ATOM 1425 O O . SER A 1 176 ? 4.472 3.941 20.319 1.00 94.00 176 SER A O 1
ATOM 1427 N N . LEU A 1 177 ? 5.009 5.143 18.510 1.00 95.25 177 LEU A N 1
ATOM 1428 C CA . LEU A 1 177 ? 5.590 4.016 17.784 1.00 95.25 177 LEU A CA 1
ATOM 1429 C C . LEU A 1 177 ? 6.857 3.459 18.463 1.00 95.25 177 LEU A C 1
ATOM 1431 O O . LEU A 1 177 ? 7.183 2.281 18.287 1.00 95.25 177 LEU A O 1
ATOM 1435 N N . GLN A 1 178 ? 7.556 4.254 19.278 1.00 92.06 178 GLN A N 1
ATOM 1436 C CA . GLN A 1 178 ? 8.729 3.791 20.028 1.00 92.06 178 GLN A CA 1
ATOM 1437 C C . GLN A 1 178 ? 8.370 2.700 21.046 1.00 92.06 178 GLN A C 1
ATOM 1439 O O . GLN A 1 178 ? 9.194 1.826 21.335 1.00 92.06 178 GLN A O 1
ATOM 1444 N N . ASP A 1 179 ? 7.133 2.700 21.548 1.00 92.94 179 ASP A N 1
ATOM 1445 C CA . ASP A 1 179 ? 6.646 1.733 22.530 1.00 92.94 179 ASP A CA 1
ATOM 1446 C C . ASP A 1 179 ? 6.190 0.413 21.912 1.00 92.94 179 ASP A C 1
ATOM 1448 O O . ASP A 1 179 ? 6.219 -0.617 22.586 1.00 92.94 179 ASP A O 1
ATOM 1452 N N . TYR A 1 180 ? 5.882 0.388 20.615 1.00 95.75 180 TYR A N 1
ATOM 1453 C CA . TYR A 1 180 ? 5.521 -0.841 19.909 1.00 95.75 180 TYR A CA 1
ATOM 1454 C C . TYR A 1 180 ? 6.642 -1.891 20.008 1.00 95.75 180 TYR A C 1
ATOM 1456 O O . TYR A 1 180 ? 7.825 -1.562 19.875 1.00 95.75 180 TYR A O 1
ATOM 1464 N N . ARG A 1 181 ? 6.298 -3.156 20.286 1.00 93.75 181 ARG A N 1
ATOM 1465 C CA . ARG A 1 181 ? 7.261 -4.256 20.525 1.00 93.75 181 ARG A CA 1
ATOM 1466 C C . ARG A 1 181 ? 7.207 -5.383 19.490 1.00 93.75 181 ARG A C 1
ATOM 1468 O O . ARG A 1 181 ? 8.034 -6.287 19.570 1.00 93.75 181 ARG A O 1
ATOM 1475 N N . GLY A 1 182 ? 6.268 -5.339 18.548 1.00 95.75 182 GLY A N 1
ATOM 1476 C CA . GLY A 1 182 ? 6.221 -6.290 17.440 1.00 95.75 182 GLY A CA 1
ATOM 1477 C C . GLY A 1 182 ? 7.222 -5.951 16.333 1.00 95.75 182 GLY A C 1
ATOM 1478 O O . GLY A 1 182 ? 8.053 -5.049 16.463 1.00 95.75 182 GLY A O 1
ATOM 1479 N N . ILE A 1 183 ? 7.120 -6.672 15.219 1.00 97.38 183 ILE A N 1
ATOM 1480 C CA . ILE A 1 183 ? 7.945 -6.433 14.033 1.00 97.38 183 ILE A CA 1
ATOM 1481 C C . ILE A 1 183 ? 7.388 -5.216 13.284 1.00 97.38 183 ILE A C 1
ATOM 1483 O O . ILE A 1 183 ? 6.188 -5.136 13.023 1.00 97.38 183 ILE A O 1
ATOM 1487 N N . PHE A 1 184 ? 8.238 -4.260 12.934 1.00 97.81 184 PHE A N 1
ATOM 1488 C CA . PHE A 1 184 ? 7.873 -3.116 12.100 1.00 97.81 184 PHE A CA 1
ATOM 1489 C C . PHE A 1 184 ? 8.682 -3.163 10.810 1.00 97.81 184 PHE A C 1
ATOM 1491 O O . PHE A 1 184 ? 9.905 -3.252 10.858 1.00 97.81 184 PHE A O 1
ATOM 1498 N N . ILE A 1 185 ? 8.004 -3.134 9.666 1.00 97.75 185 ILE A N 1
ATOM 1499 C CA . ILE A 1 185 ? 8.622 -3.199 8.342 1.00 97.75 185 ILE A CA 1
ATOM 1500 C C . ILE A 1 185 ? 8.155 -1.982 7.565 1.00 97.75 185 ILE A C 1
ATOM 1502 O O . ILE A 1 185 ? 6.963 -1.845 7.300 1.00 97.75 185 ILE A O 1
ATOM 1506 N N . TYR A 1 186 ? 9.084 -1.115 7.181 1.00 97.25 186 TYR A N 1
ATOM 1507 C CA . TYR A 1 186 ? 8.782 0.113 6.465 1.00 97.25 186 TYR A CA 1
ATOM 1508 C C . TYR A 1 186 ? 9.638 0.258 5.215 1.00 97.25 186 TYR A C 1
ATOM 1510 O O . TYR A 1 186 ? 10.859 0.353 5.297 1.00 97.25 186 TYR A O 1
ATOM 1518 N N . PHE A 1 187 ? 8.985 0.321 4.058 1.00 95.88 187 PHE A N 1
ATOM 1519 C CA . PHE A 1 187 ? 9.625 0.670 2.792 1.00 95.88 187 PHE A CA 1
ATOM 1520 C C . PHE A 1 187 ? 9.127 2.032 2.324 1.00 95.88 187 PHE A C 1
ATOM 1522 O O . PHE A 1 187 ? 7.915 2.270 2.297 1.00 95.88 187 PHE A O 1
ATOM 1529 N N . TYR A 1 188 ? 10.045 2.907 1.912 1.00 94.25 188 TYR A N 1
ATOM 1530 C CA . TYR A 1 188 ? 9.684 4.249 1.455 1.00 94.25 188 TYR A CA 1
ATOM 1531 C C . TYR A 1 188 ? 10.519 4.736 0.265 1.00 94.25 188 TYR A C 1
ATOM 1533 O O . TYR A 1 188 ? 11.696 4.392 0.155 1.00 94.25 188 TYR A O 1
ATOM 1541 N N . PRO A 1 189 ? 9.934 5.538 -0.637 1.00 89.31 189 PRO A N 1
ATOM 1542 C CA . PRO A 1 189 ? 10.613 6.141 -1.777 1.00 89.31 189 PRO A CA 1
ATOM 1543 C C . PRO A 1 189 ? 11.501 7.305 -1.310 1.00 89.31 189 PRO A C 1
ATOM 1545 O O . PRO A 1 189 ? 11.043 8.416 -1.070 1.00 89.31 189 PRO A O 1
ATOM 1548 N N . ALA A 1 190 ? 12.802 7.058 -1.198 1.00 88.19 190 ALA A N 1
ATOM 1549 C CA . ALA A 1 190 ? 13.783 7.992 -0.650 1.00 88.19 190 ALA A CA 1
ATOM 1550 C C . ALA A 1 190 ? 14.074 9.214 -1.543 1.00 88.19 190 ALA A C 1
ATOM 1552 O O . ALA A 1 190 ? 14.693 10.166 -1.075 1.00 88.19 190 ALA A O 1
ATOM 1553 N N . LEU A 1 191 ? 13.637 9.207 -2.811 1.00 83.94 191 LEU A N 1
ATOM 1554 C CA . LEU A 1 191 ? 13.707 10.379 -3.695 1.00 83.94 191 LEU A CA 1
ATOM 1555 C C . LEU A 1 191 ? 12.419 11.218 -3.651 1.00 83.94 191 LEU A C 1
ATOM 1557 O O . LEU A 1 191 ? 12.331 12.235 -4.339 1.00 83.94 191 LEU A O 1
ATOM 1561 N N . ASN A 1 192 ? 11.402 10.789 -2.897 1.00 87.19 192 ASN A N 1
ATOM 1562 C CA . ASN A 1 192 ? 10.217 11.589 -2.626 1.00 87.19 192 ASN A CA 1
ATOM 1563 C C . ASN A 1 192 ? 10.414 12.371 -1.322 1.00 87.19 192 ASN A C 1
ATOM 1565 O O . ASN A 1 192 ? 10.541 11.785 -0.250 1.00 87.19 192 ASN A O 1
ATOM 1569 N N . GLU A 1 193 ? 10.411 13.701 -1.412 1.00 88.81 193 GLU A N 1
ATOM 1570 C CA . GLU A 1 193 ? 10.689 14.561 -0.257 1.00 88.81 193 GLU A CA 1
ATOM 1571 C C . GLU A 1 193 ? 9.663 14.389 0.874 1.00 88.81 193 GLU A C 1
ATOM 1573 O O . GLU A 1 193 ? 10.026 14.376 2.046 1.00 88.81 193 GLU A O 1
ATOM 1578 N N . GLY A 1 194 ? 8.383 14.191 0.539 1.00 91.75 194 GLY A N 1
ATOM 1579 C CA . GLY A 1 194 ? 7.335 13.979 1.538 1.00 91.75 194 GLY A CA 1
ATOM 1580 C C . GLY A 1 194 ? 7.536 12.682 2.320 1.00 91.75 194 GLY A C 1
ATOM 1581 O O . GLY A 1 194 ? 7.455 12.686 3.547 1.00 91.75 194 GLY A O 1
ATOM 1582 N N . ASP A 1 195 ? 7.846 11.587 1.625 1.00 93.31 195 ASP A N 1
ATOM 1583 C CA . ASP A 1 195 ? 8.123 10.291 2.256 1.00 93.31 195 ASP A CA 1
ATOM 1584 C C . ASP A 1 195 ? 9.419 10.310 3.076 1.00 93.31 195 ASP A C 1
ATOM 1586 O O . ASP A 1 195 ? 9.475 9.728 4.161 1.00 93.31 195 ASP A O 1
ATOM 1590 N N . LYS A 1 196 ? 10.447 11.022 2.599 1.00 90.94 196 LYS A N 1
ATOM 1591 C CA . LYS A 1 196 ? 11.702 11.219 3.331 1.00 90.94 196 LYS A CA 1
ATOM 1592 C C . LYS A 1 196 ? 11.474 11.957 4.654 1.00 90.94 196 LYS A C 1
ATOM 1594 O O . LYS A 1 196 ? 11.904 11.462 5.692 1.00 90.94 196 LYS A O 1
ATOM 1599 N N . ILE A 1 197 ? 10.739 13.071 4.634 1.00 95.88 197 ILE A N 1
ATOM 1600 C CA . ILE A 1 197 ? 10.392 13.840 5.841 1.00 95.88 197 ILE A CA 1
ATOM 1601 C C . ILE A 1 197 ? 9.632 12.971 6.855 1.00 95.88 197 ILE A C 1
ATOM 1603 O O . ILE A 1 197 ? 9.883 13.054 8.057 1.00 95.88 197 ILE A O 1
ATOM 1607 N N . GLN A 1 198 ? 8.710 12.119 6.391 1.00 97.19 198 GLN A N 1
ATOM 1608 C CA . GLN A 1 198 ? 7.995 11.187 7.269 1.00 97.19 198 GLN A CA 1
ATOM 1609 C C . GLN A 1 198 ? 8.933 10.118 7.840 1.00 97.19 198 GLN A C 1
ATOM 1611 O O . GLN A 1 198 ? 8.886 9.848 9.037 1.00 97.19 198 GLN A O 1
ATOM 1616 N N . ALA A 1 199 ? 9.826 9.545 7.029 1.00 94.69 199 ALA A N 1
ATOM 1617 C CA . ALA A 1 199 ? 10.810 8.571 7.499 1.00 94.69 199 ALA A CA 1
ATOM 1618 C C . ALA A 1 199 ? 11.757 9.151 8.565 1.00 94.69 199 ALA A C 1
ATOM 1620 O O . ALA A 1 199 ? 12.085 8.468 9.535 1.00 94.69 199 ALA A O 1
ATOM 1621 N N . GLU A 1 200 ? 12.143 10.424 8.439 1.00 94.69 200 GLU A N 1
ATOM 1622 C CA . GLU A 1 200 ? 12.972 11.121 9.429 1.00 94.69 200 GLU A CA 1
ATOM 1623 C C . GLU A 1 200 ? 12.313 11.173 10.818 1.00 94.69 200 GLU A C 1
ATOM 1625 O O . GLU A 1 200 ? 13.028 11.077 11.817 1.00 94.69 200 GLU A O 1
ATOM 1630 N N . GLN A 1 201 ? 10.973 11.203 10.902 1.00 95.81 201 GLN A N 1
ATOM 1631 C CA . GLN A 1 201 ? 10.238 11.224 12.180 1.00 95.81 201 GLN A CA 1
ATOM 1632 C C . GLN A 1 201 ? 10.473 9.973 13.036 1.00 95.81 201 GLN A C 1
ATOM 1634 O O . GLN A 1 201 ? 10.308 10.014 14.250 1.00 95.81 201 GLN A O 1
ATOM 1639 N N . ILE A 1 202 ? 10.852 8.856 12.413 1.00 93.19 202 ILE A N 1
ATOM 1640 C CA . ILE A 1 202 ? 11.061 7.569 13.090 1.00 93.19 202 ILE A CA 1
ATOM 1641 C C . ILE A 1 202 ? 12.512 7.082 12.978 1.00 93.19 202 ILE A C 1
ATOM 1643 O O . ILE A 1 202 ? 12.826 5.960 13.371 1.00 93.19 202 ILE A O 1
ATOM 1647 N N . SER A 1 203 ? 13.410 7.927 12.464 1.00 83.56 203 SER A N 1
ATOM 1648 C CA . SER A 1 203 ? 14.809 7.579 12.180 1.00 83.56 203 SER A CA 1
ATOM 1649 C C . SER A 1 203 ? 15.634 7.227 13.423 1.00 83.56 203 SER A C 1
ATOM 1651 O O . SER A 1 203 ? 16.587 6.460 13.321 1.00 83.56 203 SER A O 1
ATOM 1653 N N . LEU A 1 204 ? 15.252 7.740 14.598 1.00 83.50 204 LEU A N 1
ATOM 1654 C CA . LEU A 1 204 ? 15.945 7.503 15.871 1.00 83.50 204 LEU A CA 1
ATOM 1655 C C . LEU A 1 204 ? 15.606 6.144 16.510 1.00 83.50 204 LEU A C 1
ATOM 1657 O O . LEU A 1 204 ? 16.178 5.773 17.539 1.00 83.50 204 LEU A O 1
ATOM 1661 N N . ILE A 1 205 ? 14.668 5.388 15.932 1.00 87.50 205 ILE A N 1
ATOM 1662 C CA . ILE A 1 205 ? 14.261 4.083 16.455 1.00 87.50 205 ILE A CA 1
ATOM 1663 C C . ILE A 1 205 ? 15.245 3.016 15.966 1.00 87.50 205 ILE A C 1
ATOM 1665 O O . ILE A 1 205 ? 15.099 2.452 14.884 1.00 87.50 205 ILE A O 1
ATOM 1669 N N . HIS A 1 206 ? 16.233 2.686 16.798 1.00 83.00 206 HIS A N 1
ATOM 1670 C CA . HIS A 1 206 ? 17.237 1.662 16.492 1.00 83.00 206 HIS A CA 1
ATOM 1671 C C . HIS A 1 206 ? 16.982 0.375 17.280 1.00 83.00 206 HIS A C 1
ATOM 1673 O O . HIS A 1 206 ? 17.405 0.234 18.428 1.00 83.00 206 HIS A O 1
ATOM 1679 N N . ARG A 1 207 ? 16.263 -0.580 16.676 1.00 88.38 207 ARG A N 1
ATOM 1680 C CA . ARG A 1 207 ? 15.951 -1.882 17.291 1.00 88.38 207 ARG A CA 1
ATOM 1681 C C . ARG A 1 207 ? 15.958 -3.002 16.254 1.00 88.38 207 ARG A C 1
ATOM 1683 O O . ARG A 1 207 ? 15.584 -2.792 15.110 1.00 88.38 207 ARG A O 1
ATOM 1690 N N . LYS A 1 208 ? 16.317 -4.216 16.684 1.00 87.31 208 LYS A N 1
ATOM 1691 C CA . LYS A 1 208 ? 16.464 -5.400 15.812 1.00 87.31 208 LYS A CA 1
ATOM 1692 C C . LYS A 1 208 ? 15.187 -5.832 15.076 1.00 87.31 208 LYS A C 1
ATOM 1694 O O . LYS A 1 208 ? 15.284 -6.503 14.061 1.00 87.31 208 LYS A O 1
ATOM 1699 N N . ASP A 1 209 ? 14.017 -5.490 15.611 1.00 92.44 209 ASP A N 1
ATOM 1700 C CA . ASP A 1 209 ? 12.708 -5.850 15.050 1.00 92.44 209 ASP A CA 1
ATOM 1701 C C . ASP A 1 209 ? 12.062 -4.659 14.308 1.00 92.44 209 ASP A C 1
ATOM 1703 O O . ASP A 1 209 ? 10.876 -4.689 13.984 1.00 92.44 209 ASP A O 1
ATOM 1707 N N . PHE A 1 210 ? 12.838 -3.597 14.056 1.00 94.62 210 PHE A N 1
ATOM 1708 C CA . PHE A 1 210 ? 12.410 -2.371 13.392 1.00 94.62 210 PHE A CA 1
ATOM 1709 C C . PHE A 1 210 ? 13.208 -2.190 12.095 1.00 94.62 210 PHE A C 1
ATOM 1711 O O . PHE A 1 210 ? 14.357 -1.752 12.103 1.00 94.62 210 PHE A O 1
ATOM 1718 N N . TYR A 1 211 ? 12.600 -2.572 10.977 1.00 94.75 211 TYR A N 1
ATOM 1719 C CA . TYR A 1 211 ? 13.217 -2.598 9.659 1.00 94.75 211 TYR A CA 1
ATOM 1720 C C . TYR A 1 211 ? 12.741 -1.407 8.825 1.00 94.75 211 TYR A C 1
ATOM 1722 O O . TYR A 1 211 ? 11.556 -1.302 8.511 1.00 94.75 211 TYR A O 1
ATOM 1730 N N . VAL A 1 212 ? 13.663 -0.522 8.446 1.00 93.38 212 VAL A N 1
ATOM 1731 C CA . VAL A 1 212 ? 13.377 0.673 7.641 1.00 93.38 212 VAL A CA 1
ATOM 1732 C C . VAL A 1 212 ? 14.259 0.662 6.400 1.00 93.38 212 VAL A C 1
ATOM 1734 O O . VAL A 1 212 ? 15.482 0.682 6.500 1.00 93.38 212 VAL A O 1
ATOM 1737 N N . PHE A 1 213 ? 13.631 0.634 5.228 1.00 92.38 213 PHE A N 1
ATOM 1738 C CA . PHE A 1 213 ? 14.295 0.434 3.948 1.00 92.38 213 PHE A CA 1
ATOM 1739 C C . PHE A 1 213 ? 14.032 1.605 2.992 1.00 92.38 213 PHE A C 1
ATOM 1741 O O . PHE A 1 213 ? 12.936 1.706 2.419 1.00 92.38 213 PHE A O 1
ATOM 1748 N N . PRO A 1 214 ? 15.031 2.476 2.764 1.00 90.81 214 PRO A N 1
ATOM 1749 C CA . PRO A 1 214 ? 14.956 3.468 1.705 1.00 90.81 214 PRO A CA 1
ATOM 1750 C C . PRO A 1 214 ? 15.000 2.778 0.341 1.00 90.81 214 PRO A C 1
ATOM 1752 O O . PRO A 1 214 ? 15.877 1.961 0.057 1.00 90.81 214 PRO A O 1
ATOM 1755 N N . CYS A 1 215 ? 14.067 3.137 -0.529 1.00 87.56 215 CYS A N 1
ATOM 1756 C CA . CYS A 1 215 ? 13.994 2.666 -1.904 1.00 87.56 215 CYS A CA 1
ATOM 1757 C C . CYS A 1 215 ? 14.248 3.843 -2.854 1.00 87.56 215 CYS A C 1
ATOM 1759 O O . CYS A 1 215 ? 13.665 4.912 -2.696 1.00 87.56 215 CYS A O 1
ATOM 1761 N N . CYS A 1 216 ? 15.108 3.662 -3.853 1.00 83.81 216 CYS A N 1
ATOM 1762 C CA . CYS A 1 216 ? 15.439 4.648 -4.883 1.00 83.81 216 CYS A CA 1
ATOM 1763 C C . CYS A 1 216 ? 14.254 4.847 -5.845 1.00 83.81 216 CYS A C 1
ATOM 1765 O O . CYS A 1 216 ? 14.236 4.366 -6.974 1.00 83.81 216 CYS A O 1
ATOM 1767 N N . SER A 1 217 ? 13.225 5.531 -5.361 1.00 80.88 217 SER A N 1
ATOM 1768 C CA . SER A 1 217 ? 12.011 5.865 -6.091 1.00 80.88 217 SER A CA 1
ATOM 1769 C C . SER A 1 217 ? 11.581 7.271 -5.699 1.00 80.88 217 SER A C 1
ATOM 1771 O O . SER A 1 217 ? 11.762 7.685 -4.555 1.00 80.88 217 SER A O 1
ATOM 1773 N N . SER A 1 218 ? 11.025 8.013 -6.654 1.00 79.69 218 SER A N 1
ATOM 1774 C CA . SER A 1 218 ? 10.367 9.307 -6.431 1.00 79.69 218 SER A CA 1
ATOM 1775 C C . SER A 1 218 ? 8.840 9.182 -6.359 1.00 79.69 218 SER A C 1
ATOM 1777 O O . SER A 1 218 ? 8.140 10.150 -6.046 1.00 79.69 218 SER A O 1
ATOM 1779 N N . LYS A 1 219 ? 8.305 7.990 -6.652 1.00 86.06 219 LYS A N 1
ATOM 1780 C CA . LYS A 1 219 ? 6.872 7.714 -6.697 1.00 86.06 219 LYS A CA 1
ATOM 1781 C C . LYS A 1 219 ? 6.384 7.259 -5.325 1.00 86.06 219 LYS A C 1
ATOM 1783 O O . LYS A 1 219 ? 6.786 6.205 -4.843 1.00 86.06 219 LYS A O 1
ATOM 1788 N N . HIS A 1 220 ? 5.477 8.042 -4.751 1.00 91.06 220 HIS A N 1
ATOM 1789 C CA . HIS A 1 220 ? 4.774 7.711 -3.515 1.00 91.06 220 HIS A CA 1
ATOM 1790 C C . HIS A 1 220 ? 3.956 6.412 -3.653 1.00 91.06 220 HIS A C 1
ATOM 1792 O O . HIS A 1 220 ? 3.312 6.193 -4.686 1.00 91.06 220 HIS A O 1
ATOM 1798 N N . GLY A 1 221 ? 3.949 5.575 -2.609 1.00 92.06 221 GLY A N 1
ATOM 1799 C CA . GLY A 1 221 ? 3.219 4.301 -2.557 1.00 92.06 221 GLY A CA 1
ATOM 1800 C C . GLY A 1 221 ? 4.129 3.086 -2.336 1.00 92.06 221 GLY A C 1
ATOM 1801 O O . GLY A 1 221 ? 5.119 3.159 -1.616 1.00 92.06 221 GLY A O 1
ATOM 1802 N N . ILE A 1 222 ? 3.802 1.939 -2.926 1.00 92.19 222 ILE A N 1
ATOM 1803 C CA . ILE A 1 222 ? 4.676 0.757 -2.862 1.00 92.19 222 ILE A CA 1
ATOM 1804 C C . ILE A 1 222 ? 5.877 1.008 -3.792 1.00 92.19 222 ILE A C 1
ATOM 1806 O O . ILE A 1 222 ? 5.660 1.235 -4.985 1.00 92.19 222 ILE A O 1
ATOM 1810 N N . PRO A 1 223 ? 7.125 1.016 -3.284 1.00 87.12 223 PRO A N 1
ATOM 1811 C CA . PRO A 1 223 ? 8.274 1.490 -4.057 1.00 87.12 223 PRO A CA 1
ATOM 1812 C C . PRO A 1 223 ? 8.937 0.403 -4.919 1.00 87.12 223 PRO A C 1
ATOM 1814 O O . PRO A 1 223 ? 9.990 0.650 -5.498 1.00 87.12 223 PRO A O 1
ATOM 1817 N N . PHE A 1 224 ? 8.341 -0.786 -4.993 1.00 88.19 224 PHE A N 1
ATOM 1818 C CA . PHE A 1 224 ? 8.826 -1.928 -5.763 1.00 88.19 224 PHE A CA 1
ATOM 1819 C C . PHE A 1 224 ? 7.692 -2.602 -6.540 1.00 88.19 224 PHE A C 1
ATOM 1821 O O . PHE A 1 224 ? 6.514 -2.274 -6.377 1.00 88.19 224 PHE A O 1
ATOM 1828 N N . SER A 1 225 ? 8.082 -3.539 -7.397 1.00 85.88 225 SER A N 1
ATOM 1829 C CA . SER A 1 225 ? 7.224 -4.226 -8.353 1.00 85.88 225 SER A CA 1
ATOM 1830 C C . SER A 1 225 ? 6.159 -5.108 -7.693 1.00 85.88 225 SER A C 1
ATOM 1832 O O . SER A 1 225 ? 6.257 -5.498 -6.520 1.00 85.88 225 SER A O 1
ATOM 1834 N N . LYS A 1 226 ? 5.105 -5.443 -8.448 1.00 85.94 226 LYS A N 1
ATOM 1835 C CA . LYS A 1 226 ? 4.031 -6.302 -7.922 1.00 85.94 226 LYS A CA 1
ATOM 1836 C C . LYS A 1 226 ? 4.542 -7.705 -7.627 1.00 85.94 226 LYS A C 1
ATOM 1838 O O . LYS A 1 226 ? 4.067 -8.337 -6.683 1.00 85.94 226 LYS A O 1
ATOM 1843 N N . MET A 1 227 ? 5.513 -8.190 -8.397 1.00 85.38 227 MET A N 1
ATOM 1844 C CA . MET A 1 227 ? 6.113 -9.498 -8.157 1.00 85.38 227 MET A CA 1
ATOM 1845 C C . MET A 1 227 ? 6.866 -9.559 -6.834 1.00 85.38 227 MET A C 1
ATOM 1847 O O . MET A 1 227 ? 6.630 -10.487 -6.056 1.00 85.38 227 MET A O 1
ATOM 1851 N N . VAL A 1 228 ? 7.662 -8.537 -6.514 1.00 89.81 228 VAL A N 1
ATOM 1852 C CA . VAL A 1 228 ? 8.342 -8.434 -5.215 1.00 89.81 228 VAL A CA 1
ATOM 1853 C C . VAL A 1 228 ? 7.329 -8.394 -4.067 1.00 89.81 228 VAL A C 1
ATOM 1855 O O . VAL A 1 228 ? 7.485 -9.117 -3.081 1.00 89.81 228 VAL A O 1
ATOM 1858 N N . LEU A 1 229 ? 6.236 -7.632 -4.210 1.00 92.81 229 LEU A N 1
ATOM 1859 C CA . LEU A 1 229 ? 5.159 -7.596 -3.213 1.00 92.81 229 LEU A CA 1
ATOM 1860 C C . LEU A 1 229 ? 4.538 -8.980 -2.981 1.00 92.81 229 LEU A C 1
ATOM 1862 O O . LEU A 1 229 ? 4.370 -9.394 -1.832 1.00 92.81 229 LEU A O 1
ATOM 1866 N N . LYS A 1 230 ? 4.232 -9.722 -4.054 1.00 91.19 230 LYS A N 1
ATOM 1867 C CA . LYS A 1 230 ? 3.686 -11.082 -3.935 1.00 91.19 230 LYS A CA 1
ATOM 1868 C C . LYS A 1 230 ? 4.671 -12.035 -3.268 1.00 91.19 230 LYS A C 1
ATOM 1870 O O . LYS A 1 230 ? 4.246 -12.830 -2.433 1.00 91.19 230 LYS A O 1
ATOM 1875 N N . LYS A 1 231 ? 5.966 -11.965 -3.602 1.00 92.69 231 LYS A N 1
ATOM 1876 C CA . LYS A 1 231 ? 7.001 -12.774 -2.939 1.00 92.69 231 LYS A CA 1
ATOM 1877 C C . LYS A 1 231 ? 7.058 -12.459 -1.442 1.00 92.69 231 LYS A C 1
ATOM 1879 O O . LYS A 1 231 ? 7.064 -13.385 -0.637 1.00 92.69 231 LYS A O 1
ATOM 1884 N N . LEU A 1 232 ? 6.996 -11.179 -1.065 1.00 94.81 232 LEU A N 1
ATOM 1885 C CA . LEU A 1 232 ? 6.972 -10.744 0.335 1.00 94.81 232 LEU A CA 1
ATOM 1886 C C . LEU A 1 232 ? 5.754 -11.312 1.076 1.00 94.81 232 LEU A C 1
ATOM 1888 O O . LEU A 1 232 ? 5.897 -11.872 2.158 1.00 94.81 232 LEU A O 1
ATOM 1892 N N . PHE A 1 233 ? 4.563 -11.231 0.477 1.00 95.19 233 PHE A N 1
ATOM 1893 C CA . PHE A 1 233 ? 3.310 -11.665 1.112 1.00 95.19 233 PHE A CA 1
ATOM 1894 C C . PHE A 1 233 ? 3.124 -13.188 1.161 1.00 95.19 233 PHE A C 1
ATOM 1896 O O . PHE A 1 233 ? 2.242 -13.672 1.872 1.00 95.19 233 PHE A O 1
ATOM 1903 N N . ARG A 1 234 ? 3.940 -13.954 0.428 1.00 93.06 234 ARG A N 1
ATOM 1904 C CA . ARG A 1 234 ? 3.937 -15.425 0.454 1.00 93.06 234 ARG A CA 1
ATOM 1905 C C . ARG A 1 234 ? 4.745 -16.025 1.604 1.00 93.06 234 ARG A C 1
ATOM 1907 O O . ARG A 1 234 ? 4.567 -17.205 1.894 1.00 93.06 234 ARG A O 1
ATOM 1914 N N . ARG A 1 235 ? 5.614 -15.242 2.247 1.00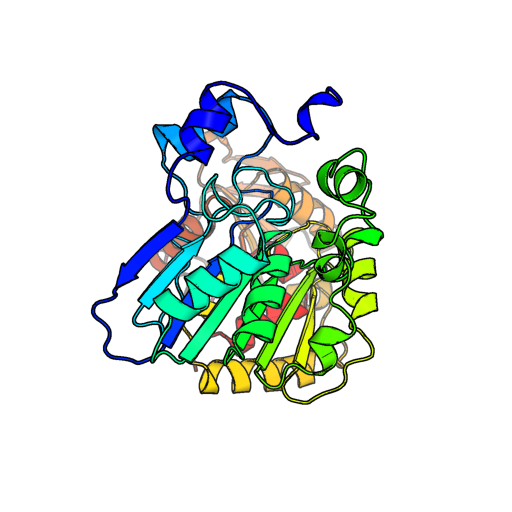 91.31 235 ARG A N 1
ATOM 1915 C CA . ARG A 1 235 ? 6.482 -15.710 3.334 1.00 91.31 235 ARG A CA 1
ATOM 1916 C C . ARG A 1 235 ? 5.723 -15.810 4.654 1.00 91.31 235 ARG A C 1
ATOM 1918 O O . ARG A 1 235 ? 4.868 -14.979 4.956 1.00 91.31 235 ARG A O 1
ATOM 1925 N N . ASP A 1 236 ? 6.071 -16.811 5.456 1.00 91.56 236 ASP A N 1
ATOM 1926 C CA . ASP A 1 236 ? 5.766 -16.792 6.884 1.00 91.56 236 ASP A CA 1
ATOM 1927 C C . ASP A 1 236 ? 6.642 -15.776 7.627 1.00 91.56 236 ASP A C 1
ATOM 1929 O O . ASP A 1 236 ? 7.625 -15.265 7.088 1.00 91.56 236 ASP A O 1
ATOM 1933 N N . MET A 1 237 ? 6.266 -15.447 8.865 1.00 90.19 237 MET A N 1
ATOM 1934 C CA . MET A 1 237 ? 6.927 -14.379 9.618 1.00 90.19 237 MET A CA 1
ATOM 1935 C C . MET A 1 237 ? 8.386 -14.685 9.966 1.00 90.19 237 MET A C 1
ATOM 1937 O O . MET A 1 237 ? 9.193 -13.755 9.995 1.00 90.19 237 MET A O 1
ATOM 1941 N N . ASP A 1 238 ? 8.739 -15.948 10.205 1.00 91.62 238 ASP A N 1
ATOM 1942 C CA . ASP A 1 238 ? 10.110 -16.325 10.554 1.00 91.62 238 ASP A CA 1
ATOM 1943 C C . ASP A 1 238 ? 11.007 -16.266 9.318 1.00 91.62 238 ASP A C 1
ATOM 1945 O O . ASP A 1 238 ? 12.084 -15.664 9.357 1.00 91.62 238 ASP A O 1
ATOM 1949 N N . SER A 1 239 ? 10.534 -16.814 8.196 1.00 92.44 239 SER A N 1
ATOM 1950 C CA . SER A 1 239 ? 11.208 -16.719 6.903 1.00 92.44 239 SER A CA 1
ATOM 1951 C C . SER A 1 239 ? 11.351 -15.262 6.458 1.00 92.44 239 SER A C 1
ATOM 1953 O O . SER A 1 239 ? 12.449 -14.832 6.105 1.00 92.44 239 SER A O 1
ATOM 1955 N N . LEU A 1 240 ? 10.286 -14.459 6.567 1.00 93.50 240 LEU A N 1
ATOM 1956 C CA . LEU A 1 240 ? 10.331 -13.033 6.251 1.00 93.50 240 LEU A CA 1
ATOM 1957 C C . LEU A 1 240 ? 11.373 -12.317 7.115 1.00 93.50 240 LEU A C 1
ATOM 1959 O O . LEU A 1 240 ? 12.204 -11.584 6.587 1.00 93.50 240 LEU A O 1
ATOM 1963 N N . LYS A 1 241 ? 11.397 -12.568 8.427 1.00 94.00 241 LYS A N 1
ATOM 1964 C CA . LYS A 1 241 ? 12.388 -11.974 9.333 1.00 94.00 241 LYS A CA 1
ATOM 1965 C C . LYS A 1 241 ? 13.824 -12.324 8.936 1.00 94.00 241 LYS A C 1
ATOM 1967 O O . LYS A 1 241 ? 14.698 -11.462 9.000 1.00 94.00 241 LYS A O 1
ATOM 1972 N N . GLN A 1 242 ? 14.081 -13.561 8.509 1.00 93.31 242 GLN A N 1
ATOM 1973 C CA . GLN A 1 242 ? 15.393 -13.960 7.992 1.00 93.31 242 GLN A CA 1
ATOM 1974 C C . GLN A 1 242 ? 15.762 -13.166 6.734 1.00 93.31 242 GLN A C 1
ATOM 1976 O O . GLN A 1 242 ? 16.843 -12.580 6.697 1.00 93.31 242 GLN A O 1
ATOM 1981 N N . CYS A 1 243 ? 14.856 -13.065 5.755 1.00 93.75 243 CYS A N 1
ATOM 1982 C CA . CYS A 1 243 ? 15.071 -12.269 4.543 1.00 93.75 243 CYS A CA 1
ATOM 1983 C C . CYS A 1 243 ? 15.383 -10.799 4.870 1.00 93.75 243 CYS A C 1
ATOM 1985 O O . CYS A 1 243 ? 16.319 -10.231 4.313 1.00 93.75 243 CYS A O 1
ATOM 1987 N N . LEU A 1 244 ? 14.643 -10.187 5.802 1.00 93.75 244 LEU A N 1
ATOM 1988 C CA . LEU A 1 244 ? 14.857 -8.793 6.206 1.00 93.75 244 LEU A CA 1
ATOM 1989 C C . LEU A 1 244 ? 16.197 -8.603 6.927 1.00 93.75 244 LEU A C 1
ATOM 1991 O O . LEU A 1 244 ? 16.893 -7.625 6.669 1.00 93.75 244 LEU A O 1
ATOM 1995 N N . ASN A 1 245 ? 16.594 -9.545 7.787 1.00 92.75 245 ASN A N 1
ATOM 1996 C CA . ASN A 1 245 ? 17.910 -9.519 8.430 1.00 92.75 245 ASN A CA 1
ATOM 1997 C C . ASN A 1 245 ? 19.050 -9.638 7.415 1.00 92.75 245 ASN A C 1
ATOM 1999 O O . ASN A 1 245 ? 20.073 -8.979 7.583 1.00 92.75 245 ASN A O 1
ATOM 2003 N N . GLU A 1 246 ? 18.898 -10.462 6.375 1.00 91.06 246 GLU A N 1
ATOM 2004 C CA . GLU A 1 246 ? 19.870 -10.496 5.280 1.00 91.06 246 GLU A CA 1
ATOM 2005 C C . GLU A 1 246 ? 19.877 -9.170 4.516 1.00 91.06 246 GLU A C 1
ATOM 2007 O O . GLU A 1 246 ? 20.949 -8.606 4.311 1.00 91.06 246 GLU A O 1
ATOM 2012 N N . LEU A 1 247 ? 18.708 -8.611 4.182 1.00 90.38 247 LEU A N 1
ATOM 2013 C CA . LEU A 1 247 ? 18.607 -7.330 3.477 1.00 90.38 247 LEU A CA 1
ATOM 2014 C C . LEU A 1 247 ? 19.326 -6.194 4.223 1.00 90.38 247 LEU A C 1
ATOM 2016 O O . LEU A 1 247 ? 20.072 -5.445 3.598 1.00 90.38 247 LEU A O 1
ATOM 2020 N N . VAL A 1 248 ? 19.189 -6.113 5.553 1.00 89.19 248 VAL A N 1
ATOM 2021 C CA . VAL A 1 248 ? 19.897 -5.121 6.389 1.00 89.19 248 VAL A CA 1
ATOM 2022 C C . VAL A 1 248 ? 21.423 -5.210 6.228 1.00 89.19 248 VAL A C 1
ATOM 2024 O O . VAL A 1 248 ? 22.100 -4.188 6.184 1.00 89.19 248 VAL A O 1
ATOM 2027 N N . LYS A 1 249 ? 21.997 -6.410 6.058 1.00 85.75 249 LYS A N 1
ATOM 2028 C CA . LYS A 1 249 ? 23.451 -6.573 5.833 1.00 85.75 249 LYS A CA 1
ATOM 2029 C C . LYS A 1 249 ? 23.914 -6.052 4.470 1.00 85.75 249 LYS A C 1
ATOM 2031 O O . LYS A 1 249 ? 25.120 -5.894 4.256 1.00 85.75 249 LYS A O 1
ATOM 2036 N N . HIS A 1 250 ? 22.983 -5.875 3.535 1.00 76.81 250 HIS A N 1
ATOM 2037 C CA . HIS A 1 250 ? 23.244 -5.434 2.169 1.00 76.81 250 HIS A CA 1
ATOM 2038 C C . HIS A 1 250 ? 22.943 -3.949 1.955 1.00 76.81 250 HIS A C 1
ATOM 2040 O O . HIS A 1 250 ? 23.551 -3.355 1.071 1.00 76.81 250 HIS A O 1
ATOM 2046 N N . THR A 1 251 ? 22.083 -3.331 2.770 1.00 67.69 251 THR A N 1
ATOM 2047 C CA . THR A 1 251 ? 21.786 -1.891 2.677 1.00 67.69 251 THR A CA 1
ATOM 2048 C C . THR A 1 251 ? 22.950 -0.991 3.090 1.00 67.69 251 THR A C 1
ATOM 2050 O O . THR A 1 251 ? 23.024 0.136 2.611 1.00 67.69 251 THR A O 1
ATOM 2053 N N . ASP A 1 252 ? 23.883 -1.496 3.905 1.00 55.22 252 ASP A N 1
ATOM 2054 C CA . ASP A 1 252 ? 25.094 -0.770 4.327 1.00 55.22 252 ASP A CA 1
ATOM 2055 C C . ASP A 1 252 ? 26.289 -0.944 3.371 1.00 55.22 252 ASP A C 1
ATOM 2057 O O . ASP A 1 252 ? 27.336 -0.321 3.552 1.00 55.22 252 ASP A O 1
ATOM 2061 N N . LYS A 1 253 ? 26.179 -1.819 2.364 1.00 52.16 253 LYS A N 1
ATOM 2062 C CA . LYS A 1 253 ? 27.258 -2.081 1.401 1.00 52.16 253 LYS A CA 1
ATOM 2063 C C . LYS A 1 253 ? 27.045 -1.245 0.147 1.00 52.16 253 LYS A C 1
ATOM 2065 O O . LYS A 1 253 ? 25.907 -0.989 -0.230 1.00 52.16 253 LYS A O 1
ATOM 2070 N N . GLU A 1 254 ? 28.134 -0.852 -0.516 1.00 50.69 254 GLU A N 1
ATOM 2071 C CA . GLU A 1 254 ? 28.080 -0.263 -1.858 1.00 50.69 254 GLU A CA 1
ATOM 2072 C C . GLU A 1 254 ? 27.313 -1.212 -2.784 1.00 50.69 254 GLU A C 1
ATOM 2074 O O . GLU A 1 254 ? 27.807 -2.252 -3.223 1.00 50.69 254 GLU A O 1
ATOM 2079 N N . LEU A 1 255 ? 26.045 -0.891 -3.006 1.00 57.56 255 LEU A N 1
ATOM 2080 C CA . LEU A 1 255 ? 25.188 -1.652 -3.882 1.00 57.56 255 LEU A CA 1
ATOM 2081 C C . LEU A 1 255 ? 25.598 -1.334 -5.317 1.00 57.56 255 LEU A C 1
ATOM 2083 O O . LEU A 1 255 ? 25.705 -0.163 -5.675 1.00 57.56 255 LEU A O 1
ATOM 2087 N N . PHE A 1 256 ? 25.799 -2.375 -6.132 1.00 49.66 256 PHE A N 1
ATOM 2088 C CA . PHE A 1 256 ? 26.189 -2.203 -7.530 1.00 49.66 256 PHE A CA 1
ATOM 2089 C C . PHE A 1 256 ? 25.289 -1.181 -8.230 1.00 49.66 256 PHE A C 1
ATOM 2091 O O . PHE A 1 256 ? 24.053 -1.275 -8.127 1.00 49.66 256 PHE A O 1
ATOM 2098 N N . THR A 1 257 ? 25.910 -0.239 -8.942 1.00 69.31 257 THR A N 1
ATOM 2099 C CA . THR A 1 257 ? 25.193 0.682 -9.824 1.00 69.31 257 THR A CA 1
ATOM 2100 C C . THR A 1 257 ? 24.549 -0.112 -10.964 1.00 69.31 257 THR A C 1
ATOM 2102 O O . THR A 1 257 ? 24.937 -1.250 -11.248 1.00 69.31 257 THR A O 1
ATOM 2105 N N . TYR A 1 258 ? 23.530 0.447 -11.616 1.00 73.00 258 TYR A N 1
ATOM 2106 C CA . TYR A 1 258 ? 22.859 -0.266 -12.708 1.00 73.00 258 TYR A CA 1
ATOM 2107 C C . TYR A 1 258 ? 23.817 -0.523 -13.884 1.00 73.00 258 TYR A C 1
ATOM 2109 O O . TYR A 1 258 ? 23.689 -1.547 -14.550 1.00 73.00 258 TYR A O 1
ATOM 2117 N N . GLU A 1 259 ? 24.821 0.337 -14.085 1.00 73.81 259 GLU A N 1
ATOM 2118 C CA . GLU A 1 259 ? 25.891 0.145 -15.068 1.00 73.81 259 GLU A CA 1
ATOM 2119 C C . GLU A 1 259 ? 26.701 -1.127 -14.779 1.00 73.81 259 GLU A C 1
ATOM 2121 O O . GLU A 1 259 ? 26.853 -1.974 -15.657 1.00 73.81 259 GLU A O 1
ATOM 2126 N N . GLN A 1 260 ? 27.134 -1.322 -13.528 1.00 73.12 260 GLN A N 1
ATOM 2127 C CA . GLN A 1 260 ? 27.916 -2.501 -13.132 1.00 73.12 260 GLN A CA 1
ATOM 2128 C C . GLN A 1 260 ? 27.138 -3.814 -13.291 1.00 73.12 260 GLN A C 1
ATOM 2130 O O . GLN A 1 260 ? 27.728 -4.866 -13.512 1.00 73.12 260 GLN A O 1
ATOM 2135 N N . ILE A 1 261 ? 25.814 -3.766 -13.159 1.00 71.94 261 ILE A N 1
ATOM 2136 C CA . ILE A 1 261 ? 24.942 -4.938 -13.310 1.00 71.94 261 ILE A CA 1
ATOM 2137 C C . ILE A 1 261 ? 24.779 -5.284 -14.768 1.00 71.94 261 ILE A C 1
ATOM 2139 O O . ILE A 1 261 ? 24.888 -6.444 -15.142 1.00 71.94 261 ILE A O 1
ATOM 2143 N N . ILE A 1 262 ? 24.523 -4.272 -15.585 1.00 80.19 262 ILE A N 1
ATOM 2144 C CA . ILE A 1 262 ? 24.390 -4.423 -17.023 1.00 80.19 262 ILE A CA 1
ATOM 2145 C C . ILE A 1 262 ? 25.642 -5.069 -17.623 1.00 80.19 262 ILE A C 1
ATOM 2147 O O . ILE A 1 262 ? 25.528 -5.930 -18.494 1.00 80.19 262 ILE A O 1
ATOM 2151 N N . ASP A 1 263 ? 26.824 -4.745 -17.105 1.00 81.62 263 ASP A N 1
ATOM 2152 C CA . ASP A 1 263 ? 28.082 -5.362 -17.528 1.00 81.62 263 ASP A CA 1
ATOM 2153 C C . ASP A 1 263 ? 28.173 -6.879 -17.266 1.00 81.62 263 ASP A C 1
ATOM 2155 O O . ASP A 1 263 ? 29.008 -7.548 -17.872 1.00 81.62 263 ASP A O 1
ATOM 2159 N N . LEU A 1 264 ? 27.287 -7.461 -16.448 1.00 81.75 264 LEU A N 1
ATOM 2160 C CA . LEU A 1 264 ? 27.251 -8.903 -16.163 1.00 81.75 264 LEU A CA 1
ATOM 2161 C C . LEU A 1 264 ? 26.509 -9.746 -17.214 1.00 81.75 264 LEU A C 1
ATOM 2163 O O . LEU A 1 264 ? 26.513 -10.982 -17.099 1.00 81.75 264 LEU A O 1
ATOM 2167 N N . TYR A 1 265 ? 25.838 -9.114 -18.180 1.00 84.75 265 TYR A N 1
ATOM 2168 C CA . TYR A 1 265 ? 24.943 -9.779 -19.137 1.00 84.75 265 TYR A CA 1
ATOM 2169 C C . TYR A 1 265 ? 25.375 -9.528 -20.572 1.00 84.75 265 TYR A C 1
ATOM 2171 O O . TYR A 1 265 ? 25.767 -8.425 -20.918 1.00 84.75 265 TYR A O 1
ATOM 2179 N N . GLU A 1 266 ? 25.277 -10.522 -21.443 1.00 86.31 266 GLU A N 1
ATOM 2180 C CA . GLU A 1 266 ? 25.658 -10.350 -22.850 1.00 86.31 266 GLU A CA 1
ATOM 2181 C C . GLU A 1 266 ? 24.619 -9.509 -23.594 1.00 86.31 266 GLU A C 1
ATOM 2183 O O . GLU A 1 266 ? 24.979 -8.604 -24.348 1.00 86.31 266 GLU A O 1
ATOM 2188 N N . GLU A 1 267 ? 23.342 -9.750 -23.297 1.00 89.00 267 GLU A N 1
ATOM 2189 C CA . GLU A 1 267 ? 22.204 -9.061 -23.898 1.00 89.00 267 GLU A CA 1
ATOM 2190 C C . GLU A 1 267 ? 21.319 -8.413 -22.829 1.00 89.00 267 GLU A C 1
ATOM 2192 O O . GLU A 1 267 ? 21.105 -8.953 -21.743 1.00 89.00 267 GLU A O 1
ATOM 2197 N N . ILE A 1 268 ? 20.773 -7.244 -23.151 1.00 90.81 268 ILE A N 1
ATOM 2198 C CA . ILE A 1 268 ? 19.831 -6.500 -22.319 1.00 90.81 268 ILE A CA 1
ATOM 2199 C C . ILE A 1 268 ? 18.571 -6.283 -23.136 1.00 90.81 268 ILE A C 1
ATOM 2201 O O . ILE A 1 268 ? 18.604 -5.694 -24.215 1.00 90.81 268 ILE A O 1
ATOM 2205 N N . ILE A 1 269 ? 17.443 -6.734 -22.614 1.00 92.50 269 ILE A N 1
ATOM 2206 C CA . ILE A 1 269 ? 16.158 -6.671 -23.285 1.00 92.50 269 ILE A CA 1
ATOM 2207 C C . ILE A 1 269 ? 15.259 -5.737 -22.492 1.00 92.50 269 ILE A C 1
ATOM 2209 O O . ILE A 1 269 ? 14.913 -6.012 -21.348 1.00 92.50 269 ILE A O 1
ATOM 2213 N N . ILE A 1 270 ? 14.824 -4.648 -23.114 1.00 93.56 270 ILE A N 1
ATOM 2214 C CA . ILE A 1 270 ? 13.777 -3.781 -22.579 1.00 93.56 270 ILE A CA 1
ATOM 2215 C C . ILE A 1 270 ? 12.435 -4.344 -23.056 1.00 93.56 270 ILE A C 1
ATOM 2217 O O . ILE A 1 270 ? 12.118 -4.271 -24.243 1.00 93.56 270 ILE A O 1
ATOM 2221 N N . PHE A 1 271 ? 11.643 -4.926 -22.157 1.00 94.06 271 PHE A N 1
ATOM 2222 C CA . PHE A 1 271 ? 10.335 -5.484 -22.495 1.00 94.06 271 PHE A CA 1
ATOM 2223 C C . PHE A 1 271 ? 9.236 -4.445 -22.255 1.00 94.06 271 PHE A C 1
ATOM 2225 O O . PHE A 1 271 ? 8.779 -4.234 -21.132 1.00 94.06 271 PHE A O 1
ATOM 2232 N N . GLY A 1 272 ? 8.794 -3.834 -23.353 1.00 93.44 272 GLY A N 1
ATOM 2233 C CA . GLY A 1 272 ? 7.812 -2.762 -23.426 1.00 93.44 272 GLY A CA 1
ATOM 2234 C C . GLY A 1 272 ? 8.437 -1.495 -24.008 1.00 93.44 272 GLY A C 1
ATOM 2235 O O . GLY A 1 272 ? 9.430 -0.981 -23.500 1.00 93.44 272 GLY A O 1
ATOM 2236 N N . SER A 1 273 ? 7.826 -0.951 -25.058 1.00 92.50 273 SER A N 1
ATOM 2237 C CA . SER A 1 273 ? 8.298 0.257 -25.757 1.00 92.50 273 SER A CA 1
ATOM 2238 C C . SER A 1 273 ? 7.522 1.523 -25.358 1.00 92.50 273 SER A C 1
ATOM 2240 O O . SER A 1 273 ? 7.402 2.483 -26.121 1.00 92.50 273 SER A O 1
ATOM 2242 N N . GLY A 1 274 ? 6.901 1.503 -24.175 1.00 91.06 274 GLY A N 1
ATOM 2243 C CA . GLY A 1 274 ? 6.190 2.646 -23.596 1.00 91.06 274 GLY A CA 1
ATOM 2244 C C . GLY A 1 274 ? 7.130 3.772 -23.151 1.00 91.06 274 GLY A C 1
ATOM 2245 O O . GLY A 1 274 ? 8.324 3.755 -23.441 1.00 91.06 274 GLY A O 1
ATOM 2246 N N . LYS A 1 275 ? 6.598 4.744 -22.400 1.00 89.75 275 LYS A N 1
ATOM 2247 C CA . LYS A 1 275 ? 7.386 5.885 -21.894 1.00 89.75 275 LYS A CA 1
ATOM 2248 C C . LYS A 1 275 ? 8.528 5.435 -20.980 1.00 89.75 275 LYS A C 1
ATOM 2250 O O . LYS A 1 275 ? 9.632 5.958 -21.056 1.00 89.75 275 LYS A O 1
ATOM 2255 N N . GLU A 1 276 ? 8.261 4.453 -20.131 1.00 88.81 276 GLU A N 1
ATOM 2256 C CA . GLU A 1 276 ? 9.228 3.844 -19.224 1.00 88.81 276 GLU A CA 1
ATOM 2257 C C . GLU A 1 276 ? 10.305 3.082 -20.007 1.00 88.81 276 GLU A C 1
ATOM 2259 O O . GLU A 1 276 ? 11.489 3.232 -19.723 1.00 88.81 276 GLU A O 1
ATOM 2264 N N . GLY A 1 277 ? 9.910 2.342 -21.050 1.00 91.00 277 GLY A N 1
ATOM 2265 C CA . GLY A 1 277 ? 10.832 1.667 -21.967 1.00 91.00 277 GLY A CA 1
ATOM 2266 C C . GLY A 1 277 ? 11.771 2.637 -22.680 1.00 91.00 277 GLY A C 1
ATOM 2267 O O . GLY A 1 277 ? 12.982 2.429 -22.695 1.00 91.00 277 GLY A O 1
ATOM 2268 N N . GLU A 1 278 ? 11.229 3.742 -23.196 1.00 90.94 278 GLU A N 1
ATOM 2269 C CA . GLU A 1 278 ? 12.026 4.823 -23.779 1.00 90.94 278 GLU A CA 1
ATOM 2270 C C . GLU A 1 278 ? 12.972 5.455 -22.749 1.00 90.94 278 GLU A C 1
ATOM 2272 O O . GLU A 1 278 ? 14.128 5.722 -23.069 1.00 90.94 278 GLU A O 1
ATOM 2277 N N . SER A 1 279 ? 12.524 5.651 -21.505 1.00 88.31 279 SER A N 1
ATOM 2278 C CA . SER A 1 279 ? 13.376 6.182 -20.435 1.00 88.31 279 SER A CA 1
ATOM 2279 C C . SER A 1 279 ? 14.530 5.240 -20.082 1.00 88.31 279 SER A C 1
ATOM 2281 O O . SER A 1 279 ? 15.645 5.716 -19.866 1.00 88.31 279 SER A O 1
ATOM 2283 N N . ILE A 1 280 ? 14.298 3.921 -20.051 1.00 88.19 280 ILE A N 1
ATOM 2284 C CA . ILE A 1 280 ? 15.376 2.936 -19.887 1.00 88.19 280 ILE A CA 1
ATOM 2285 C C . ILE A 1 280 ? 16.333 3.046 -21.072 1.00 88.19 280 ILE A C 1
ATOM 2287 O O . ILE A 1 280 ? 17.524 3.239 -20.863 1.00 88.19 280 ILE A O 1
ATOM 2291 N N . ALA A 1 281 ? 15.822 2.992 -22.304 1.00 89.50 281 ALA A N 1
ATOM 2292 C CA . ALA A 1 281 ? 16.634 3.079 -23.515 1.00 89.50 281 ALA A CA 1
ATOM 2293 C C . ALA A 1 281 ? 17.512 4.342 -23.543 1.00 89.50 281 ALA A C 1
ATOM 2295 O O . ALA A 1 281 ? 18.669 4.275 -23.947 1.00 89.50 281 ALA A O 1
ATOM 2296 N N . ASP A 1 282 ? 16.987 5.477 -23.080 1.00 87.38 282 ASP A N 1
ATOM 2297 C CA . ASP A 1 282 ? 17.715 6.742 -22.979 1.00 87.38 282 ASP A CA 1
ATOM 2298 C C . ASP A 1 282 ? 18.846 6.672 -21.942 1.00 87.38 282 ASP A C 1
ATOM 2300 O O . ASP A 1 282 ? 19.981 7.032 -22.246 1.00 87.38 282 ASP A O 1
ATOM 2304 N N . LYS A 1 283 ? 18.586 6.125 -20.748 1.00 83.44 283 LYS A N 1
ATOM 2305 C CA . LYS A 1 283 ? 19.618 5.924 -19.712 1.00 83.44 283 LYS A CA 1
ATOM 2306 C C . LYS A 1 283 ? 20.689 4.919 -20.135 1.00 83.44 283 LYS A C 1
ATOM 2308 O O . LYS A 1 283 ? 21.867 5.127 -19.869 1.00 83.44 283 LYS A O 1
ATOM 2313 N N . LEU A 1 284 ? 20.290 3.850 -20.823 1.00 82.62 284 LEU A N 1
ATOM 2314 C CA . LEU A 1 284 ? 21.209 2.826 -21.317 1.00 82.62 284 LEU A CA 1
ATOM 2315 C C . LEU A 1 284 ? 21.894 3.239 -22.625 1.00 82.62 284 LEU A C 1
ATOM 2317 O O . LEU A 1 284 ? 22.795 2.547 -23.081 1.00 82.62 284 LEU A O 1
ATOM 2321 N N . SER A 1 285 ? 21.519 4.371 -23.227 1.00 71.88 285 SER A N 1
ATOM 2322 C CA . SER A 1 285 ? 22.071 4.821 -24.512 1.00 71.88 285 SER A CA 1
ATOM 2323 C C . SER A 1 285 ? 23.568 5.147 -24.471 1.00 71.88 285 SER A C 1
ATOM 2325 O O . SER A 1 285 ? 24.199 5.185 -25.529 1.00 71.88 285 SER A O 1
ATOM 2327 N N . MET A 1 286 ? 24.110 5.364 -23.266 1.00 70.25 286 MET A N 1
ATOM 2328 C CA . MET A 1 286 ? 25.538 5.561 -22.989 1.00 70.25 286 MET A CA 1
ATOM 2329 C C . MET A 1 286 ? 26.324 4.239 -22.928 1.00 70.25 286 MET A C 1
ATOM 2331 O O . MET A 1 286 ? 27.552 4.256 -22.944 1.00 70.25 286 MET A O 1
ATOM 2335 N N . ILE A 1 287 ? 25.625 3.105 -22.861 1.00 70.81 287 ILE A N 1
ATOM 2336 C CA . ILE A 1 287 ? 26.173 1.744 -22.881 1.00 70.81 287 ILE A CA 1
ATOM 2337 C C . ILE A 1 287 ? 26.198 1.249 -24.339 1.00 70.81 287 ILE A C 1
ATOM 2339 O O . ILE A 1 287 ? 25.517 1.805 -25.205 1.00 70.81 287 ILE A O 1
ATOM 2343 N N . ASP A 1 288 ? 26.999 0.221 -24.647 1.00 74.75 288 ASP A N 1
ATOM 2344 C CA . ASP A 1 288 ? 27.069 -0.364 -25.992 1.00 74.75 288 ASP A CA 1
ATOM 2345 C C . ASP A 1 288 ? 25.682 -0.808 -26.492 1.00 74.75 288 ASP A C 1
ATOM 2347 O O . ASP A 1 288 ? 25.154 -1.860 -26.122 1.00 74.75 288 ASP A O 1
ATOM 2351 N N . LYS A 1 289 ? 25.114 0.003 -27.392 1.00 70.88 289 LYS A N 1
ATOM 2352 C CA . LYS A 1 289 ? 23.784 -0.186 -27.978 1.00 70.88 289 LYS A CA 1
ATOM 2353 C C . LYS A 1 289 ? 23.621 -1.516 -28.703 1.00 70.88 289 LYS A C 1
ATOM 2355 O O . LYS A 1 289 ? 22.491 -1.955 -28.879 1.00 70.88 289 LYS A O 1
ATOM 2360 N N . LYS A 1 290 ? 24.712 -2.170 -29.120 1.00 78.50 290 LYS A N 1
ATOM 2361 C CA . LYS A 1 290 ? 24.643 -3.475 -29.795 1.00 78.50 290 LYS A CA 1
ATOM 2362 C C . LYS A 1 290 ? 24.126 -4.589 -28.889 1.00 78.50 290 LYS A C 1
ATOM 2364 O O . LYS A 1 290 ? 23.630 -5.581 -29.407 1.00 78.50 290 LYS A O 1
ATOM 2369 N N . ARG A 1 291 ? 24.236 -4.408 -27.571 1.00 86.31 291 ARG A N 1
ATOM 2370 C CA . ARG A 1 291 ? 23.762 -5.348 -26.548 1.00 86.31 291 ARG A CA 1
ATOM 2371 C C . ARG A 1 291 ? 22.321 -5.073 -26.122 1.00 86.31 291 ARG A C 1
ATOM 2373 O O . ARG A 1 291 ? 21.779 -5.831 -25.326 1.00 86.31 291 ARG A O 1
ATOM 2380 N N . ILE A 1 292 ? 21.716 -3.972 -26.581 1.00 89.06 292 ILE A N 1
ATOM 2381 C CA . ILE A 1 292 ? 20.399 -3.524 -26.122 1.00 89.06 292 ILE A CA 1
ATOM 2382 C C . ILE A 1 292 ? 19.353 -3.835 -27.186 1.00 89.06 292 ILE A C 1
ATOM 2384 O O . ILE A 1 292 ? 19.415 -3.359 -28.319 1.00 89.06 292 ILE A O 1
ATOM 2388 N N . HIS A 1 293 ? 18.339 -4.583 -26.778 1.00 91.38 293 HIS A N 1
ATOM 2389 C CA . HIS A 1 293 ? 17.197 -4.960 -27.592 1.00 91.38 293 HIS A CA 1
ATOM 2390 C C . HIS A 1 293 ? 15.921 -4.434 -26.948 1.00 91.38 293 HIS A C 1
ATOM 2392 O O . HIS A 1 293 ? 15.850 -4.249 -25.732 1.00 91.38 293 HIS A O 1
ATOM 2398 N N . MET A 1 294 ? 14.886 -4.213 -27.756 1.00 93.38 294 MET A N 1
ATOM 2399 C CA . MET A 1 294 ? 13.583 -3.821 -27.237 1.00 93.38 294 MET A CA 1
ATOM 2400 C C . MET A 1 294 ? 12.492 -4.728 -27.783 1.00 93.38 294 MET A C 1
ATOM 2402 O O . MET A 1 294 ? 12.342 -4.892 -28.996 1.00 93.38 294 MET A O 1
ATOM 2406 N N . TRP A 1 295 ? 11.727 -5.315 -26.870 1.00 94.81 295 TRP A N 1
ATOM 2407 C CA . TRP A 1 295 ? 10.607 -6.188 -27.183 1.00 94.81 295 TRP A CA 1
ATOM 2408 C C . TRP A 1 295 ? 9.285 -5.503 -26.895 1.00 94.81 295 TRP A C 1
ATOM 2410 O O . TRP A 1 295 ? 9.158 -4.742 -25.938 1.00 94.81 295 TRP A O 1
ATOM 2420 N N . ASP A 1 296 ? 8.281 -5.793 -27.713 1.00 93.31 296 ASP A N 1
ATOM 2421 C CA . ASP A 1 296 ? 6.911 -5.364 -27.462 1.00 93.31 296 ASP A CA 1
ATOM 2422 C C . ASP A 1 296 ? 5.925 -6.423 -27.964 1.00 93.31 296 ASP A C 1
ATOM 2424 O O . ASP A 1 296 ? 6.155 -7.049 -28.998 1.00 93.31 296 ASP A O 1
ATOM 2428 N N . ASN A 1 297 ? 4.814 -6.622 -27.257 1.00 93.12 297 ASN A N 1
ATOM 2429 C CA . ASN A 1 297 ? 3.746 -7.516 -27.719 1.00 93.12 297 ASN A CA 1
ATOM 2430 C C . ASN A 1 297 ? 2.891 -6.878 -28.823 1.00 93.12 297 ASN A C 1
ATOM 2432 O O . ASN A 1 297 ? 2.199 -7.578 -29.559 1.00 93.12 297 ASN A O 1
ATOM 2436 N N . ASN A 1 298 ? 2.940 -5.553 -28.969 1.00 92.75 298 ASN A N 1
ATOM 2437 C CA . ASN A 1 298 ? 2.223 -4.844 -30.009 1.00 92.75 298 ASN A CA 1
ATOM 2438 C C . ASN A 1 298 ? 2.965 -4.942 -31.348 1.00 92.75 298 ASN A C 1
ATOM 2440 O O . ASN A 1 298 ? 3.905 -4.191 -31.614 1.00 92.75 298 ASN A O 1
ATOM 2444 N N . SER A 1 299 ? 2.483 -5.823 -32.223 1.00 93.62 299 SER A N 1
ATOM 2445 C CA . SER A 1 299 ? 3.055 -6.052 -33.553 1.00 93.62 299 SER A CA 1
ATOM 2446 C C . SER A 1 299 ? 3.057 -4.824 -34.463 1.00 93.62 299 SER A C 1
ATOM 2448 O O . SER A 1 299 ? 3.919 -4.720 -35.331 1.00 93.62 299 SER A O 1
ATOM 2450 N N . ILE A 1 300 ? 2.182 -3.840 -34.223 1.00 95.31 300 ILE A N 1
ATOM 2451 C CA . ILE A 1 300 ? 2.186 -2.552 -34.942 1.00 95.31 300 ILE A CA 1
ATOM 2452 C C . ILE A 1 300 ? 3.489 -1.783 -34.680 1.00 95.31 300 ILE A C 1
ATOM 2454 O O . ILE A 1 300 ? 3.931 -0.988 -35.512 1.00 95.31 300 ILE A O 1
ATOM 2458 N N . ARG A 1 301 ? 4.113 -2.007 -33.518 1.00 92.88 301 ARG A N 1
ATOM 2459 C CA . ARG A 1 301 ? 5.368 -1.358 -33.133 1.00 92.88 301 ARG A CA 1
ATOM 2460 C C . ARG A 1 301 ? 6.602 -2.067 -33.673 1.00 92.88 301 ARG A C 1
ATOM 2462 O O . ARG A 1 301 ? 7.675 -1.475 -33.662 1.00 92.88 301 ARG A O 1
ATOM 2469 N N . TRP A 1 302 ? 6.484 -3.302 -34.155 1.00 95.50 302 TRP A N 1
ATOM 2470 C CA . TRP A 1 302 ? 7.636 -4.053 -34.645 1.00 95.50 302 TRP A CA 1
ATOM 2471 C C . TRP A 1 302 ? 8.259 -3.376 -35.864 1.00 95.50 302 TRP A C 1
ATOM 2473 O O . TRP A 1 302 ? 7.572 -2.889 -36.757 1.00 95.50 302 TRP A O 1
ATOM 2483 N N . GLY A 1 303 ? 9.588 -3.337 -35.893 1.00 92.62 303 GLY A N 1
ATOM 2484 C CA . GLY A 1 303 ? 10.352 -2.657 -36.933 1.00 92.62 303 GLY A CA 1
ATOM 2485 C C . GLY A 1 303 ? 10.495 -1.147 -36.746 1.00 92.62 303 GLY A C 1
ATOM 2486 O O . GLY A 1 303 ? 11.363 -0.574 -37.399 1.00 92.62 303 GLY A O 1
ATOM 2487 N N . GLN A 1 304 ? 9.720 -0.524 -35.850 1.00 95.12 304 GLN A N 1
ATOM 2488 C CA . GLN A 1 304 ? 9.964 0.856 -35.424 1.00 95.12 304 GLN A CA 1
ATOM 2489 C C . GLN A 1 304 ? 11.254 0.938 -34.594 1.00 95.12 304 GLN A C 1
ATOM 2491 O O . GLN A 1 304 ? 11.844 -0.082 -34.226 1.00 95.12 304 GLN A O 1
ATOM 2496 N N . GLU A 1 305 ? 11.689 2.157 -34.295 1.00 92.44 305 GLU A N 1
ATOM 2497 C CA . GLU A 1 305 ? 12.932 2.421 -33.578 1.00 92.44 305 GLU A CA 1
ATOM 2498 C C . GLU A 1 305 ? 12.708 3.455 -32.474 1.00 92.44 305 GLU A C 1
ATOM 2500 O O . GLU A 1 305 ? 12.044 4.470 -32.686 1.00 92.44 305 GLU A O 1
ATOM 2505 N N . ILE A 1 306 ? 13.283 3.206 -31.298 1.00 89.94 306 ILE A N 1
ATOM 2506 C CA . ILE A 1 306 ? 13.336 4.165 -30.192 1.00 89.94 306 ILE A CA 1
ATOM 2507 C C . ILE A 1 306 ? 14.799 4.319 -29.790 1.00 89.94 306 ILE A C 1
ATOM 2509 O O . ILE A 1 306 ? 15.468 3.343 -29.462 1.00 89.94 306 ILE A O 1
ATOM 2513 N N . LYS A 1 307 ? 15.313 5.555 -29.830 1.00 88.44 307 LYS A N 1
ATOM 2514 C CA . LYS A 1 307 ? 16.677 5.913 -29.385 1.00 88.44 307 LYS A CA 1
ATOM 2515 C C . LYS A 1 307 ? 17.828 5.138 -30.064 1.00 88.44 307 LYS A C 1
ATOM 2517 O O . LYS A 1 307 ? 18.929 5.056 -29.507 1.00 88.44 307 LYS A O 1
ATOM 2522 N N . GLY A 1 308 ? 17.631 4.614 -31.275 1.00 87.06 308 GLY A N 1
ATOM 2523 C CA . GLY A 1 308 ? 18.629 3.765 -31.942 1.00 87.06 308 GLY A CA 1
ATOM 2524 C C . GLY A 1 308 ? 18.337 2.266 -31.872 1.00 87.06 308 GLY A C 1
ATOM 2525 O O . GLY A 1 308 ? 19.088 1.484 -32.446 1.00 87.06 308 GLY A O 1
ATOM 2526 N N . ILE A 1 309 ? 17.310 1.850 -31.124 1.00 90.31 309 ILE A N 1
ATOM 2527 C CA . ILE A 1 309 ? 17.032 0.445 -30.810 1.00 90.31 309 ILE A CA 1
ATOM 2528 C C . ILE A 1 309 ? 15.765 0.011 -31.541 1.00 90.31 309 ILE A C 1
ATOM 2530 O O . ILE A 1 309 ? 14.687 0.582 -31.352 1.00 90.31 309 ILE A O 1
ATOM 2534 N N . LYS A 1 310 ? 15.899 -1.017 -32.381 1.00 91.94 310 LYS A N 1
ATOM 2535 C CA . LYS A 1 310 ? 14.791 -1.576 -33.158 1.00 91.94 310 LYS A CA 1
ATOM 2536 C C . LYS A 1 310 ? 13.870 -2.411 -32.270 1.00 91.94 310 LYS A C 1
ATOM 2538 O O . LYS A 1 310 ? 14.334 -3.218 -31.469 1.00 91.94 310 LYS A O 1
ATOM 2543 N N . ILE A 1 311 ? 12.565 -2.254 -32.472 1.00 94.12 311 ILE A N 1
ATOM 2544 C CA . ILE A 1 311 ? 11.536 -3.028 -31.774 1.00 94.12 311 ILE A CA 1
ATOM 2545 C C . ILE A 1 311 ? 11.313 -4.360 -32.483 1.00 94.12 311 ILE A C 1
ATOM 2547 O O . ILE A 1 311 ? 11.079 -4.393 -33.696 1.00 94.12 311 ILE A O 1
ATOM 2551 N N . SER A 1 312 ? 11.308 -5.452 -31.726 1.00 94.31 312 SER A N 1
ATOM 2552 C CA . SER A 1 312 ? 10.916 -6.778 -32.209 1.00 94.31 312 SER A CA 1
ATOM 2553 C C . SER A 1 312 ? 9.849 -7.421 -31.324 1.00 94.31 312 SER A C 1
ATOM 2555 O O . SER A 1 312 ? 9.558 -6.955 -30.224 1.00 94.31 312 SER A O 1
ATOM 2557 N N . GLY A 1 313 ? 9.275 -8.524 -31.800 1.00 91.81 313 GLY A N 1
ATOM 2558 C CA . GLY A 1 313 ? 8.485 -9.404 -30.946 1.00 91.81 313 GLY A CA 1
ATOM 2559 C C . GLY A 1 313 ? 9.367 -10.169 -29.949 1.00 91.81 313 GLY A C 1
ATOM 2560 O O . GLY A 1 313 ? 10.559 -10.383 -30.221 1.00 91.81 313 GLY A O 1
ATOM 2561 N N . PRO A 1 314 ? 8.796 -10.597 -28.812 1.00 88.88 314 PRO A N 1
ATOM 2562 C CA . PRO A 1 314 ? 9.498 -11.442 -27.860 1.00 88.88 314 PRO A CA 1
ATOM 2563 C C . PRO A 1 314 ? 9.771 -12.818 -28.461 1.00 88.88 314 PRO A C 1
ATOM 2565 O O . PRO A 1 314 ? 8.919 -13.410 -29.123 1.00 88.88 314 PRO A O 1
ATOM 2568 N N . HIS A 1 315 ? 10.970 -13.330 -28.220 1.00 83.62 315 HIS A N 1
ATOM 2569 C CA . HIS A 1 315 ? 11.409 -14.635 -28.699 1.00 83.62 315 HIS A CA 1
ATOM 2570 C C . HIS A 1 315 ? 12.316 -15.297 -27.659 1.00 83.62 315 HIS A C 1
ATOM 2572 O O . HIS A 1 315 ? 12.560 -14.753 -26.583 1.00 83.62 315 HIS A O 1
ATOM 2578 N N . LYS A 1 316 ? 12.763 -16.519 -27.942 1.00 78.75 316 LYS A N 1
ATOM 2579 C CA . LYS A 1 316 ? 13.670 -17.233 -27.048 1.00 78.75 316 LYS A CA 1
ATOM 2580 C C . LYS A 1 316 ? 15.084 -16.652 -27.145 1.00 78.75 316 LYS A C 1
ATOM 2582 O O . LYS A 1 316 ? 15.583 -16.473 -28.254 1.00 78.75 316 LYS A O 1
ATOM 2587 N N . LEU A 1 317 ? 15.712 -16.405 -25.999 1.00 72.25 317 LEU A N 1
ATOM 2588 C CA . LEU A 1 317 ? 17.118 -16.022 -25.881 1.00 72.25 317 LEU A CA 1
ATOM 2589 C C . LEU A 1 317 ? 17.985 -17.274 -25.758 1.00 72.25 317 LEU A C 1
ATOM 2591 O O . LEU A 1 317 ? 17.594 -18.265 -25.135 1.00 72.25 317 LEU A O 1
ATOM 2595 N N . TYR A 1 318 ? 19.166 -17.221 -26.367 1.00 70.75 318 TYR A N 1
ATOM 2596 C CA . TYR A 1 318 ? 20.141 -18.320 -26.364 1.00 70.75 318 TYR A CA 1
ATOM 2597 C C . TYR A 1 318 ? 21.422 -17.977 -25.591 1.00 70.75 318 TYR A C 1
ATOM 2599 O O . TYR A 1 318 ? 22.323 -18.807 -25.499 1.00 70.75 318 TYR A O 1
ATOM 2607 N N . THR A 1 319 ? 21.491 -16.772 -25.035 1.00 75.56 319 THR A N 1
ATOM 2608 C CA . THR A 1 319 ? 22.631 -16.196 -24.315 1.00 75.56 319 THR A CA 1
ATOM 2609 C C . THR A 1 319 ? 22.200 -15.768 -22.912 1.00 75.56 319 THR A C 1
ATOM 2611 O O . THR A 1 319 ? 21.015 -15.808 -22.558 1.00 75.56 319 THR A O 1
ATOM 2614 N N . LYS A 1 320 ? 23.168 -15.369 -22.081 1.00 79.94 320 LYS A N 1
ATOM 2615 C CA . LYS A 1 320 ? 22.880 -14.823 -20.753 1.00 79.94 320 LYS A CA 1
ATOM 2616 C C . LYS A 1 320 ? 22.332 -13.399 -20.898 1.00 79.94 320 LYS A C 1
ATOM 2618 O O . LYS A 1 320 ? 23.100 -12.449 -21.058 1.00 79.94 320 LYS A O 1
ATOM 2623 N N . GLY A 1 321 ? 21.011 -13.270 -20.828 1.00 85.94 321 GLY A N 1
ATOM 2624 C CA . GLY A 1 321 ? 20.304 -11.998 -20.960 1.00 85.94 321 GLY A CA 1
ATOM 2625 C C . GLY A 1 321 ? 19.768 -11.444 -19.638 1.00 85.94 321 GLY A C 1
ATOM 2626 O O . GLY A 1 321 ? 19.419 -12.202 -18.733 1.00 85.94 321 GLY A O 1
ATOM 2627 N N . LEU A 1 322 ? 19.660 -10.119 -19.556 1.00 89.31 322 LEU A N 1
ATOM 2628 C CA . LEU A 1 322 ? 18.846 -9.408 -18.570 1.00 89.31 322 LEU A CA 1
ATOM 2629 C C . LEU A 1 322 ? 17.587 -8.881 -19.256 1.00 89.31 322 LEU A C 1
ATOM 2631 O O . LEU A 1 322 ? 17.685 -8.079 -20.183 1.00 89.31 322 LEU A O 1
ATOM 2635 N N . ILE A 1 323 ? 16.407 -9.281 -18.791 1.00 91.00 323 ILE A N 1
ATOM 2636 C CA . ILE A 1 323 ? 15.129 -8.756 -19.274 1.00 91.00 323 ILE A CA 1
ATOM 2637 C C . ILE A 1 323 ? 14.581 -7.764 -18.248 1.00 91.00 323 ILE A C 1
ATOM 2639 O O . ILE A 1 323 ? 14.258 -8.129 -17.121 1.00 91.00 323 ILE A O 1
ATOM 2643 N N . VAL A 1 324 ? 14.445 -6.506 -18.657 1.00 91.38 324 VAL A N 1
ATOM 2644 C CA . VAL A 1 324 ? 13.883 -5.419 -17.853 1.00 91.38 324 VAL A CA 1
ATOM 2645 C C . VAL A 1 324 ? 12.449 -5.169 -18.301 1.00 91.38 324 VAL A C 1
ATOM 2647 O O . VAL A 1 324 ? 12.209 -4.655 -19.397 1.00 91.38 324 VAL A O 1
ATOM 2650 N N . ILE A 1 325 ? 11.481 -5.518 -17.457 1.00 91.62 325 ILE A N 1
ATOM 2651 C CA . ILE A 1 325 ? 10.063 -5.276 -17.722 1.00 91.62 325 ILE A CA 1
ATOM 2652 C C . ILE A 1 325 ? 9.760 -3.799 -17.472 1.00 91.62 325 ILE A C 1
ATOM 2654 O O . ILE A 1 325 ? 9.773 -3.322 -16.339 1.00 91.62 325 ILE A O 1
ATOM 2658 N N . SER A 1 326 ? 9.459 -3.070 -18.545 1.00 91.06 326 SER A N 1
ATOM 2659 C CA . SER A 1 326 ? 9.183 -1.632 -18.507 1.00 91.06 326 SER A CA 1
ATOM 2660 C C . SER A 1 326 ? 7.692 -1.306 -18.415 1.00 91.06 326 SER A C 1
ATOM 2662 O O . SER A 1 326 ? 7.314 -0.138 -18.388 1.00 91.06 326 SER A O 1
ATOM 2664 N N . SER A 1 327 ? 6.820 -2.321 -18.370 1.00 87.94 327 SER A N 1
ATOM 2665 C CA . SER A 1 327 ? 5.370 -2.140 -18.297 1.00 87.94 327 SER A CA 1
ATOM 2666 C C . SER A 1 327 ? 4.778 -2.698 -16.995 1.00 87.94 327 SER A C 1
ATOM 2668 O O . SER A 1 327 ? 4.260 -3.815 -16.994 1.00 87.94 327 SER A O 1
ATOM 2670 N N . PRO A 1 328 ? 4.753 -1.912 -15.896 1.00 80.31 328 PRO A N 1
ATOM 2671 C CA . PRO A 1 328 ? 4.212 -2.357 -14.604 1.00 80.31 328 PRO A CA 1
ATOM 2672 C C . PRO A 1 328 ? 2.752 -2.832 -14.665 1.00 80.31 328 PRO A C 1
ATOM 2674 O O . PRO A 1 328 ? 2.290 -3.618 -13.840 1.00 80.31 328 PRO A O 1
ATOM 2677 N N . LYS A 1 329 ? 1.983 -2.343 -15.649 1.00 83.50 329 LYS A N 1
ATOM 2678 C CA . LYS A 1 329 ? 0.588 -2.756 -15.851 1.00 83.50 329 LYS A CA 1
ATOM 2679 C C . LYS A 1 329 ? 0.475 -4.224 -16.270 1.00 83.50 329 LYS A C 1
ATOM 2681 O O . LYS A 1 329 ? -0.452 -4.891 -15.822 1.00 83.50 329 LYS A O 1
ATOM 2686 N N . TYR A 1 330 ? 1.387 -4.688 -17.119 1.00 86.94 330 TYR A N 1
ATOM 2687 C CA . TYR A 1 330 ? 1.374 -6.028 -17.710 1.00 86.94 330 TYR A CA 1
ATOM 2688 C C . TYR A 1 330 ? 2.508 -6.900 -17.159 1.00 86.94 330 TYR A C 1
ATOM 2690 O O . TYR A 1 330 ? 2.863 -7.897 -17.771 1.00 86.94 330 TYR A O 1
ATOM 2698 N N . GLU A 1 331 ? 3.086 -6.520 -16.017 1.00 86.50 331 GLU A N 1
ATOM 2699 C CA . GLU A 1 331 ? 4.280 -7.150 -15.448 1.00 86.50 331 GLU A CA 1
ATOM 2700 C C . GLU A 1 331 ? 4.128 -8.668 -15.300 1.00 86.50 331 GLU A C 1
ATOM 2702 O O . GLU A 1 331 ? 4.976 -9.419 -15.767 1.00 86.50 331 GLU A O 1
ATOM 2707 N N . GLU A 1 332 ? 3.007 -9.120 -14.735 1.00 83.19 332 GLU A N 1
ATOM 2708 C CA . GLU A 1 332 ? 2.724 -10.545 -14.519 1.00 83.19 332 GLU A CA 1
ATOM 2709 C C . GLU A 1 332 ? 2.528 -11.310 -15.830 1.00 83.19 332 GLU A C 1
ATOM 2711 O O . GLU A 1 332 ? 3.093 -12.384 -16.014 1.00 83.19 332 GLU A O 1
ATOM 2716 N N . GLU A 1 333 ? 1.770 -10.736 -16.767 1.00 86.81 333 GLU A N 1
ATOM 2717 C CA . GLU A 1 333 ? 1.540 -11.332 -18.087 1.00 86.81 333 GLU A CA 1
ATOM 2718 C C . GLU A 1 333 ? 2.861 -11.493 -18.850 1.00 86.81 333 GLU A C 1
ATOM 2720 O O . GLU A 1 333 ? 3.123 -12.538 -19.447 1.00 86.81 333 GLU A O 1
ATOM 2725 N N . ILE A 1 334 ? 3.713 -10.467 -18.789 1.00 88.38 334 ILE A N 1
ATOM 2726 C CA . ILE A 1 334 ? 5.038 -10.470 -19.403 1.00 88.38 334 ILE A CA 1
ATOM 2727 C C . ILE A 1 334 ? 5.935 -11.509 -18.720 1.00 88.38 334 ILE A C 1
ATOM 2729 O O . ILE A 1 334 ? 6.603 -12.277 -19.411 1.00 88.38 334 ILE A O 1
ATOM 2733 N N . TYR A 1 335 ? 5.929 -11.590 -17.388 1.00 85.69 335 TYR A N 1
ATOM 2734 C CA . TYR A 1 335 ? 6.711 -12.580 -16.644 1.00 85.69 335 TYR A CA 1
ATOM 2735 C C . TYR A 1 335 ? 6.311 -14.021 -17.007 1.00 85.69 335 TYR A C 1
ATOM 2737 O O . TYR A 1 335 ? 7.167 -14.863 -17.304 1.00 85.69 335 TYR A O 1
ATOM 2745 N N . ASP A 1 336 ? 5.007 -14.296 -17.078 1.00 85.44 336 ASP A N 1
ATOM 2746 C CA . ASP A 1 336 ? 4.466 -15.588 -17.507 1.00 85.44 336 ASP A CA 1
ATOM 2747 C C . ASP A 1 336 ? 4.850 -15.911 -18.955 1.00 85.44 336 ASP A C 1
ATOM 2749 O O . ASP A 1 336 ? 5.194 -17.052 -19.277 1.00 85.44 336 ASP A O 1
ATOM 2753 N N . GLN A 1 337 ? 4.804 -14.919 -19.845 1.00 88.25 337 GLN A N 1
ATOM 2754 C CA . GLN A 1 337 ? 5.197 -15.072 -21.243 1.00 88.25 337 GLN A CA 1
ATOM 2755 C C . GLN A 1 337 ? 6.686 -15.407 -21.381 1.00 88.25 337 GLN A C 1
ATOM 2757 O O . GLN A 1 337 ? 7.041 -16.324 -22.123 1.00 88.25 337 GLN A O 1
ATOM 2762 N N . ILE A 1 338 ? 7.557 -14.702 -20.656 1.00 86.25 338 ILE A N 1
ATOM 2763 C CA . ILE A 1 338 ? 9.003 -14.962 -20.640 1.00 86.25 338 ILE A CA 1
ATOM 2764 C C . ILE A 1 338 ? 9.275 -16.385 -20.141 1.00 86.25 338 ILE A C 1
ATOM 2766 O O . ILE A 1 338 ? 10.035 -17.126 -20.774 1.00 86.25 338 ILE A O 1
ATOM 2770 N N . SER A 1 339 ? 8.600 -16.786 -19.062 1.00 81.88 339 SER A N 1
ATOM 2771 C CA . SER A 1 339 ? 8.706 -18.130 -18.488 1.00 81.88 339 SER A CA 1
ATOM 2772 C C . SER A 1 339 ? 8.269 -19.209 -19.486 1.00 81.88 339 SER A C 1
ATOM 2774 O O . SER A 1 339 ? 8.977 -20.196 -19.684 1.00 81.88 339 SER A O 1
ATOM 2776 N N . LYS A 1 340 ? 7.142 -19.008 -20.184 1.00 84.50 340 LYS A N 1
ATOM 2777 C CA . LYS A 1 340 ? 6.621 -19.934 -21.211 1.00 84.50 340 LYS A CA 1
ATOM 2778 C C . LYS A 1 340 ? 7.513 -20.033 -22.449 1.00 84.50 340 LYS A C 1
ATOM 2780 O O . LYS A 1 340 ? 7.598 -21.101 -23.048 1.00 84.50 340 LYS A O 1
ATOM 2785 N N . ASN A 1 341 ? 8.200 -18.953 -22.819 1.00 80.94 341 ASN A N 1
ATOM 2786 C CA . ASN A 1 341 ? 9.123 -18.929 -23.959 1.00 80.94 341 ASN A CA 1
ATOM 2787 C C . ASN A 1 341 ? 10.439 -19.685 -23.697 1.00 80.94 341 ASN A C 1
ATOM 2789 O O . ASN A 1 341 ? 11.265 -19.829 -24.601 1.00 80.94 341 ASN A O 1
ATOM 2793 N N . GLY A 1 342 ? 10.635 -20.203 -22.482 1.00 71.81 342 GLY A N 1
ATOM 2794 C CA . GLY A 1 342 ? 11.793 -21.012 -22.129 1.00 71.81 342 GLY A CA 1
ATOM 2795 C C . GLY A 1 342 ? 13.063 -20.203 -21.885 1.00 71.81 342 GLY A C 1
ATOM 2796 O O . GLY A 1 342 ? 14.159 -20.744 -22.038 1.00 71.81 342 GLY A O 1
ATOM 2797 N N . ASN A 1 343 ? 12.925 -18.930 -21.503 1.00 76.31 343 ASN A N 1
ATOM 2798 C CA . ASN A 1 343 ? 14.026 -18.025 -21.158 1.00 76.31 343 ASN A CA 1
ATOM 2799 C C . ASN A 1 343 ? 14.514 -18.238 -19.710 1.00 76.31 343 ASN A C 1
ATOM 2801 O O . ASN A 1 343 ? 14.778 -17.285 -18.987 1.00 76.31 343 ASN A O 1
ATOM 2805 N N . TYR A 1 344 ? 14.635 -19.497 -19.277 1.00 63.84 344 TYR A N 1
ATOM 2806 C CA . TYR A 1 344 ? 14.976 -19.867 -17.895 1.00 63.84 344 TYR A CA 1
ATOM 2807 C C . TYR A 1 344 ? 16.406 -19.483 -17.469 1.00 63.84 344 TYR A C 1
ATOM 2809 O O . TYR A 1 344 ? 16.722 -19.546 -16.288 1.00 63.84 344 TYR A O 1
ATOM 2817 N N . GLY A 1 345 ? 17.277 -19.125 -18.420 1.00 66.31 345 GLY A N 1
ATOM 2818 C CA . GLY A 1 345 ? 18.655 -18.682 -18.166 1.00 66.31 345 GLY A CA 1
ATOM 2819 C C . GLY A 1 345 ? 18.838 -17.162 -18.148 1.00 66.31 345 GLY A C 1
ATOM 2820 O O . GLY A 1 345 ? 19.976 -16.696 -18.126 1.00 66.31 345 GLY A O 1
ATOM 2821 N N . CYS A 1 346 ? 17.749 -16.395 -18.228 1.00 81.69 346 CYS A N 1
ATOM 2822 C CA . CYS A 1 346 ? 17.775 -14.938 -18.179 1.00 81.69 346 CYS A CA 1
ATOM 2823 C C . CYS A 1 346 ? 17.310 -14.445 -16.813 1.00 81.69 346 CYS A C 1
ATOM 2825 O O . CYS A 1 346 ? 16.334 -14.963 -16.268 1.00 81.69 346 CYS A O 1
ATOM 2827 N N . ASP A 1 347 ? 17.956 -13.397 -16.310 1.00 84.69 347 ASP A N 1
ATOM 2828 C CA . ASP A 1 347 ? 17.446 -12.685 -15.143 1.00 84.69 347 ASP A CA 1
ATOM 2829 C C . ASP A 1 347 ? 16.342 -11.734 -15.602 1.00 84.69 347 ASP A C 1
ATOM 2831 O O . ASP A 1 347 ? 16.481 -11.036 -16.609 1.00 84.69 347 ASP A O 1
ATOM 2835 N N . VAL A 1 348 ? 15.222 -11.729 -14.884 1.00 86.06 348 VAL A N 1
ATOM 2836 C CA . VAL A 1 348 ? 14.049 -10.913 -15.208 1.00 86.06 348 VAL A CA 1
ATOM 2837 C C . VAL A 1 348 ? 13.780 -9.994 -14.033 1.00 86.06 348 VAL A C 1
ATOM 2839 O O . VAL A 1 348 ? 13.513 -10.476 -12.936 1.00 86.06 348 VAL A O 1
ATOM 2842 N N . ILE A 1 349 ? 13.835 -8.687 -14.273 1.00 85.44 349 ILE A N 1
ATOM 2843 C CA . ILE A 1 349 ? 13.620 -7.662 -13.247 1.00 85.44 349 ILE A CA 1
ATOM 2844 C C . ILE A 1 349 ? 12.600 -6.632 -13.725 1.00 85.44 349 ILE A C 1
ATOM 2846 O O . ILE A 1 349 ? 12.476 -6.372 -14.927 1.00 85.44 349 ILE A O 1
ATOM 2850 N N . ALA A 1 350 ? 11.883 -6.002 -12.799 1.00 85.06 350 ALA A N 1
ATOM 2851 C CA . ALA A 1 350 ? 11.081 -4.831 -13.129 1.00 85.06 350 ALA A CA 1
ATOM 2852 C C . ALA A 1 350 ? 11.950 -3.573 -13.292 1.00 85.06 350 ALA A C 1
ATOM 2854 O O . ALA A 1 350 ? 13.085 -3.489 -12.811 1.00 85.06 350 ALA A O 1
ATOM 2855 N N . PHE A 1 351 ? 11.388 -2.556 -13.944 1.00 82.75 351 PHE A N 1
ATOM 2856 C CA . PHE A 1 351 ? 11.998 -1.233 -14.086 1.00 82.75 351 PHE A CA 1
ATOM 2857 C C . PHE A 1 351 ? 12.507 -0.655 -12.756 1.00 82.75 351 PHE A C 1
ATOM 2859 O O . PHE A 1 351 ? 13.609 -0.109 -12.697 1.00 82.75 351 PHE A O 1
ATOM 2866 N N . GLU A 1 352 ? 11.720 -0.784 -11.688 1.00 77.38 352 GLU A N 1
ATOM 2867 C CA . GLU A 1 352 ? 12.039 -0.262 -10.361 1.00 77.38 352 GLU A CA 1
ATOM 2868 C C . GLU A 1 352 ? 13.293 -0.923 -9.764 1.00 77.38 352 GLU A C 1
ATOM 2870 O O . GLU A 1 352 ? 14.088 -0.265 -9.095 1.00 77.38 352 GLU A O 1
ATOM 2875 N N . GLU A 1 353 ? 13.518 -2.205 -10.048 1.00 78.69 353 GLU A N 1
ATOM 2876 C CA . GLU A 1 353 ? 14.627 -2.997 -9.501 1.00 78.69 353 GLU A CA 1
ATOM 2877 C C . GLU A 1 353 ? 15.962 -2.696 -10.191 1.00 78.69 353 GLU A C 1
ATOM 2879 O O . GLU A 1 353 ? 17.021 -2.775 -9.564 1.00 78.69 353 GLU A O 1
ATOM 2884 N N . LEU A 1 354 ? 15.929 -2.292 -11.467 1.00 80.00 354 LEU A N 1
ATOM 2885 C CA . LEU A 1 354 ? 17.138 -1.910 -12.197 1.00 80.00 354 LEU A CA 1
ATOM 2886 C C . LEU A 1 354 ? 17.835 -0.723 -11.521 1.00 80.00 354 LEU A C 1
ATOM 2888 O O . LEU A 1 354 ? 19.057 -0.713 -11.382 1.00 80.00 354 LEU A O 1
ATOM 2892 N N . PHE A 1 355 ? 17.051 0.259 -11.069 1.00 77.56 355 PHE A N 1
ATOM 2893 C CA . PHE A 1 355 ? 17.563 1.516 -10.519 1.00 77.56 355 PHE A CA 1
ATOM 2894 C C . PHE A 1 355 ? 17.473 1.612 -8.994 1.00 77.56 355 PHE A C 1
ATOM 2896 O O . PHE A 1 355 ? 18.042 2.539 -8.414 1.00 77.56 355 PHE A O 1
ATOM 2903 N N . CYS A 1 356 ? 16.789 0.674 -8.331 1.00 80.94 356 CYS A N 1
ATOM 2904 C CA . CYS A 1 356 ? 16.743 0.602 -6.881 1.00 80.94 356 CYS A CA 1
ATOM 2905 C C . CYS A 1 356 ? 17.457 -0.643 -6.355 1.00 80.94 356 CYS A C 1
ATOM 2907 O O . CYS A 1 356 ? 16.891 -1.740 -6.358 1.00 80.94 356 CYS A O 1
ATOM 2909 N N . PRO A 1 357 ? 18.670 -0.475 -5.803 1.00 80.94 357 PRO A N 1
ATOM 2910 C CA . PRO A 1 357 ? 19.388 -1.619 -5.293 1.00 80.94 357 PRO A CA 1
ATOM 2911 C C . PRO A 1 357 ? 18.723 -2.273 -4.072 1.00 80.94 357 PRO A C 1
ATOM 2913 O O . PRO A 1 357 ? 18.749 -3.493 -3.975 1.00 80.94 357 PRO A O 1
ATOM 2916 N N . THR A 1 358 ? 18.048 -1.512 -3.202 1.00 85.81 358 THR A N 1
ATOM 2917 C CA . THR A 1 358 ? 17.225 -2.075 -2.115 1.00 85.81 358 THR A CA 1
ATOM 2918 C C . THR A 1 358 ? 16.128 -2.995 -2.651 1.00 85.81 358 THR A C 1
ATOM 2920 O O . THR A 1 358 ? 15.958 -4.094 -2.138 1.00 85.81 358 THR A O 1
ATOM 2923 N N . CYS A 1 359 ? 15.401 -2.581 -3.695 1.00 85.81 359 CYS A N 1
ATOM 2924 C CA . CYS A 1 359 ? 14.347 -3.397 -4.304 1.00 85.81 359 CYS A CA 1
ATOM 2925 C C . CYS A 1 359 ? 14.912 -4.661 -4.954 1.00 85.81 359 CYS A C 1
ATOM 2927 O O . CYS A 1 359 ? 14.330 -5.729 -4.815 1.00 85.81 359 CYS A O 1
ATOM 2929 N N . ARG A 1 360 ? 16.071 -4.553 -5.607 1.00 84.00 360 ARG A N 1
ATOM 2930 C CA . ARG A 1 360 ? 16.765 -5.700 -6.195 1.00 84.00 360 ARG A CA 1
ATOM 2931 C C . ARG A 1 360 ? 17.236 -6.698 -5.143 1.00 84.00 360 ARG A C 1
ATOM 2933 O O . ARG A 1 3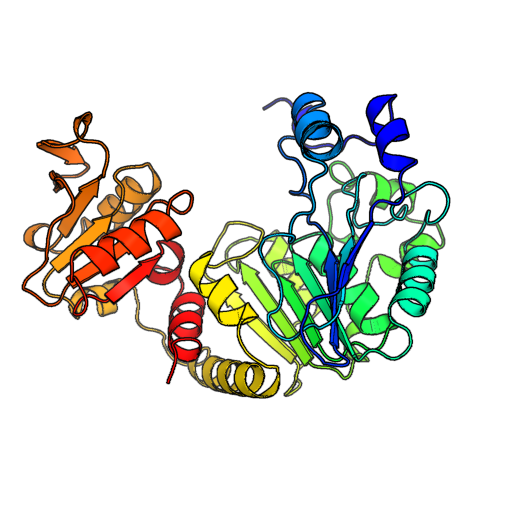60 ? 17.039 -7.896 -5.303 1.00 84.00 360 ARG A O 1
ATOM 2940 N N . GLU A 1 361 ? 17.891 -6.232 -4.083 1.00 86.81 361 GLU A N 1
ATOM 2941 C CA . GLU A 1 361 ? 18.333 -7.132 -3.016 1.00 86.81 361 GLU A CA 1
ATOM 2942 C C . GLU A 1 361 ? 17.137 -7.722 -2.269 1.00 86.81 361 GLU A C 1
ATOM 2944 O O . GLU A 1 361 ? 17.171 -8.903 -1.940 1.00 86.81 361 GLU A O 1
ATOM 2949 N N . LEU A 1 362 ? 16.052 -6.957 -2.093 1.00 90.06 362 LEU A N 1
ATOM 2950 C CA . LEU A 1 362 ? 14.782 -7.480 -1.594 1.00 90.06 362 LEU A CA 1
ATOM 2951 C C . LEU A 1 362 ? 14.273 -8.622 -2.484 1.00 90.06 362 LEU A C 1
ATOM 2953 O O . LEU A 1 362 ? 13.939 -9.681 -1.962 1.00 90.06 362 LEU A O 1
ATOM 2957 N N . ASP A 1 363 ? 14.263 -8.449 -3.809 1.00 88.50 363 ASP A N 1
ATOM 2958 C CA . ASP A 1 363 ? 13.839 -9.507 -4.729 1.00 88.50 363 ASP A CA 1
ATOM 2959 C C . ASP A 1 363 ? 14.706 -10.766 -4.607 1.00 88.50 363 ASP A C 1
ATOM 2961 O O . ASP A 1 363 ? 14.183 -11.878 -4.530 1.00 88.50 363 ASP A O 1
ATOM 2965 N N . LYS A 1 364 ? 16.029 -10.596 -4.497 1.00 86.88 364 LYS A N 1
ATOM 2966 C CA . LYS A 1 364 ? 16.979 -11.704 -4.331 1.00 86.88 364 LYS A CA 1
ATOM 2967 C C . LYS A 1 364 ? 16.805 -12.451 -3.016 1.00 86.88 364 LYS A C 1
ATOM 2969 O O . LYS A 1 364 ? 16.812 -13.677 -3.025 1.00 86.88 364 LYS A O 1
ATOM 2974 N N . VAL A 1 365 ? 16.672 -11.751 -1.885 1.00 89.81 365 VAL A N 1
ATOM 2975 C CA . VAL A 1 365 ? 16.485 -12.422 -0.583 1.00 89.81 365 VAL A CA 1
ATOM 2976 C C . VAL A 1 365 ? 15.110 -13.074 -0.478 1.00 89.81 365 VAL A C 1
ATOM 2978 O O . VAL A 1 365 ? 14.941 -14.004 0.306 1.00 89.81 365 VAL A O 1
ATOM 2981 N N . LEU A 1 366 ? 14.135 -12.591 -1.253 1.00 89.44 366 LEU A N 1
ATOM 2982 C CA . LEU A 1 366 ? 12.802 -13.172 -1.355 1.00 89.44 366 LEU A CA 1
ATOM 2983 C C . LEU A 1 366 ? 12.686 -14.252 -2.435 1.00 89.44 366 LEU A C 1
ATOM 2985 O O . LEU A 1 366 ? 11.659 -14.933 -2.458 1.00 89.44 366 LEU A O 1
ATOM 2989 N N . ALA A 1 367 ? 13.667 -14.418 -3.323 1.00 84.00 367 ALA A N 1
ATOM 2990 C CA . ALA A 1 367 ? 13.686 -15.511 -4.285 1.00 84.00 367 ALA A CA 1
ATOM 2991 C C . ALA A 1 367 ? 13.817 -16.841 -3.531 1.00 84.00 367 ALA A C 1
ATOM 2993 O O . ALA A 1 367 ? 14.619 -16.962 -2.605 1.00 84.00 367 ALA A O 1
ATOM 2994 N N . ASP A 1 368 ? 12.979 -17.816 -3.889 1.00 59.47 368 ASP A N 1
ATOM 2995 C CA . ASP A 1 368 ? 12.947 -19.121 -3.232 1.00 59.47 368 ASP A CA 1
ATOM 2996 C C . ASP A 1 368 ? 14.338 -19.774 -3.244 1.00 59.47 368 ASP A C 1
ATOM 2998 O O . ASP A 1 368 ? 14.931 -19.985 -4.303 1.00 59.47 368 ASP A O 1
ATOM 3002 N N . ARG A 1 369 ? 14.849 -20.061 -2.041 1.00 44.47 369 ARG A N 1
ATOM 3003 C CA . ARG A 1 369 ? 15.863 -21.091 -1.813 1.00 44.47 369 ARG A CA 1
ATOM 3004 C C . ARG A 1 369 ? 15.186 -22.433 -1.610 1.00 44.47 369 ARG A C 1
ATOM 3006 O O . ARG A 1 369 ? 14.142 -22.442 -0.916 1.00 44.47 369 ARG A O 1
#

Radius of gyration: 21.85 Å; chains: 1; bounding box: 54×46×60 Å

pLDDT: mean 90.13, std 10.15, range [36.31, 98.88]

Foldseek 3Di:
DPPVQLAADDDDDLLQVQQADPQKDKDFDPDDDQEEEEFEEALVLFPRRDPVSLCVRCVVVVDQPCPVQAQQRHRMYMGGYDSRNQLCCLPRHPVRGHLVSVLVVVLVVSPRGAYEYEYFHSRLLSLLVSCLVSLHQERHYELYAQAQVPDDCSSNVVCVVCVPPPSCVSRHCLVSSLVRDHAYAYEYACLAPSSVVRCVSNVPNDDLRHFYHHWPHNDGIHLFAPV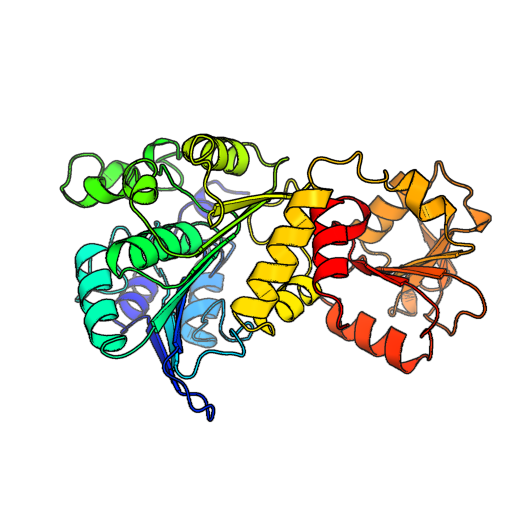LSNLLSHDDPVLNSVLRVVLVVVRPDPQDALVRVQVVFQAEEEEDPDPQSLVVCVVCLVPPQVRYEYEYPPPVQAQPDRSRHGYDHDAEDPTAYEYEYSDSPCLVVVVVVCVVRVNPNYHYGYSSVSHTSSNVSSSVSSPDD

Secondary structure (DSSP, 8-state):
--GGGSSPP-SSHHHHHHHTS--EEEEE-S--SSEEEEEE--TTSS-SS-HHHHHIIIIIS---TTTTS--TT-SEEEEE--SS-STTTT-SSSSS-SHHHHHHHHHHHTTTSEEEEEEETHHHHHHHHHHHHTT-SEEEEES--SBGGGS-TTT-HHHHHTTTSGGGGGSB-TTGGGT--SEEEEEEETT-HHHHHHHHTTTT---TTEEEEEES--SSS--S-HHHHHHHHHS-HHHHHHHHHHHHHHHTS-PPPHHHHHTT-SEEEEE--SHHHHHHHHHHTTS-GGGEEEE-S-GGGTT-EETTEEEE------S-EEEEE--TTSHHHHHHHHHHTT-TTSEEEEHHHHH-HHHHHHHHHHS--

InterPro domains:
  IPR029058 Alpha/Beta hydrolase fold [G3DSA:3.40.50.1820] (27-169)
  IPR029058 Alpha/Beta hydrolase fold [SSF53474] (69-201)

Sequence (369 aa):
MSDSSKISILSGKNFEKVYAKNNYLIEDSEKQGDICAIYFSSSGIYFPNTEEQFINSFIINDKYEWFDNRLFIASKHIFVRDVAKQFYITGINDEVDSIDKLIDLLKQLTSGYEIITVGSSAGAYMATVAGMTLNAKAIICFSGYFNLRLLDQKVWPYIGKYWTSDRNKWFDISESLQDYRGIFIYFYPALNEGDKIQAEQISLIHRKDFYVFPCCSSKHGIPFSKMVLKKLFRRDMDSLKQCLNELVKHTDKELFTYEQIIDLYEEIIIFGSGKEGESIADKLSMIDKKRIHMWDNNSIRWGQEIKGIKISGPHKLYTKGLIVISSPKYEEEIYDQISKNGNYGCDVIAFEELFCPTCRELDKVLADR

Organism: NCBI:txid1121132